Protein AF-A0A7Y4VTV8-F1 (afdb_monomer_lite)

Radius of gyration: 29.68 Å; chains: 1; bounding box: 65×67×74 Å

pLDDT: mean 78.76, std 20.2, range [41.97, 98.38]

Secondary structure (DSSP, 8-state):
-------THHHHHHHHHHTTSSS----------------------------------PPEEEEEEEEEE-S---TTS--EEEEEEEEE-TT-----SEEETTEEEEEEEEEEE--TTTEEEEEEEEEEETTEEEES-S-EEEEE-TT--EEEEEEEEESSSS---EEEEEEEEEEETTT--EEEEEEE-

Sequence (189 aa):
MNKIIFSSRNIYILASALMLILASIACAGSVESAAPAQPVVESTSQSAQPTQITAPPAILETRRLTLEFPPKMRAGVEGDIVRLTLEVDELGNITPTAQIEGNVIVGEVIEIPDLYETHNVTAEARFDIAGMEVQPPEAILEPLTRGQSATFFWSIRPQEPGTYRGTVWLHLNFVDKSTGEESRIAVSA

Structure (mmCIF, N/CA/C/O backbone):
data_AF-A0A7Y4VTV8-F1
#
_entry.id   AF-A0A7Y4VTV8-F1
#
loop_
_atom_site.group_PDB
_atom_site.id
_atom_site.type_symbol
_atom_site.label_atom_id
_atom_site.label_alt_id
_atom_site.label_comp_id
_atom_site.label_asym_id
_atom_site.label_entity_id
_atom_site.label_seq_id
_atom_site.pdbx_PDB_ins_code
_atom_site.Cartn_x
_atom_site.Cartn_y
_atom_site.Cartn_z
_atom_site.occupancy
_atom_site.B_iso_or_equiv
_atom_site.auth_seq_id
_atom_site.auth_comp_id
_atom_site.auth_asym_id
_atom_site.auth_atom_id
_atom_site.pdbx_PDB_model_num
ATOM 1 N N . MET A 1 1 ? 52.672 46.391 -29.828 1.00 42.53 1 MET A N 1
ATOM 2 C CA . MET A 1 1 ? 51.370 46.879 -29.317 1.00 42.53 1 MET A CA 1
ATOM 3 C C . MET A 1 1 ? 50.367 45.734 -29.388 1.00 42.53 1 MET A C 1
ATOM 5 O O . MET A 1 1 ? 49.797 45.518 -30.447 1.00 42.53 1 MET A O 1
ATOM 9 N N . ASN A 1 2 ? 50.191 44.975 -28.301 1.00 44.34 2 ASN A N 1
ATOM 10 C CA . ASN A 1 2 ? 49.184 43.909 -28.221 1.00 44.34 2 ASN A CA 1
ATOM 11 C C . ASN A 1 2 ? 47.951 44.441 -27.487 1.00 44.34 2 ASN A C 1
ATOM 13 O O . ASN A 1 2 ? 48.037 44.799 -26.315 1.00 44.34 2 ASN A O 1
ATOM 17 N N . LYS A 1 3 ? 46.812 44.511 -28.181 1.00 52.09 3 LYS A N 1
ATOM 18 C CA . LYS A 1 3 ? 45.513 44.803 -27.568 1.00 52.09 3 LYS A CA 1
ATOM 19 C C . LYS A 1 3 ? 44.968 43.516 -26.952 1.00 52.09 3 LYS A C 1
ATOM 21 O O . LYS A 1 3 ? 44.619 42.589 -27.674 1.00 52.09 3 LYS A O 1
ATOM 26 N N . ILE A 1 4 ? 44.904 43.472 -25.624 1.00 62.75 4 ILE A N 1
ATOM 27 C CA . ILE A 1 4 ? 44.195 42.432 -24.875 1.00 62.75 4 ILE A CA 1
ATOM 28 C C . ILE A 1 4 ? 42.702 42.777 -24.939 1.00 62.75 4 ILE A C 1
ATOM 30 O O . ILE A 1 4 ? 42.288 43.838 -24.474 1.00 62.75 4 ILE A O 1
ATOM 34 N N . ILE A 1 5 ? 41.905 41.909 -25.561 1.00 59.81 5 ILE A N 1
ATOM 35 C CA . ILE A 1 5 ? 40.450 42.056 -25.671 1.00 59.81 5 ILE A CA 1
ATOM 36 C C . ILE A 1 5 ? 39.827 41.352 -24.460 1.00 59.81 5 ILE A C 1
ATOM 38 O O . ILE A 1 5 ? 39.844 40.126 -24.371 1.00 59.81 5 ILE A O 1
ATOM 42 N N . PHE A 1 6 ? 39.308 42.131 -23.510 1.00 50.81 6 PHE A N 1
ATOM 43 C CA . PHE A 1 6 ? 38.587 41.620 -22.345 1.00 50.81 6 PHE A CA 1
ATOM 44 C C . PHE A 1 6 ? 37.132 41.303 -22.719 1.00 50.81 6 PHE A C 1
ATOM 46 O O . PHE A 1 6 ? 36.400 42.163 -23.201 1.00 50.81 6 PHE A O 1
ATOM 53 N N . SER A 1 7 ? 36.719 40.053 -22.501 1.00 51.91 7 SER A N 1
ATOM 54 C CA . SER A 1 7 ? 35.345 39.582 -22.701 1.00 51.91 7 SER A CA 1
ATOM 55 C C . SER A 1 7 ? 34.481 39.911 -21.481 1.00 51.91 7 SER A C 1
ATOM 57 O O . SER A 1 7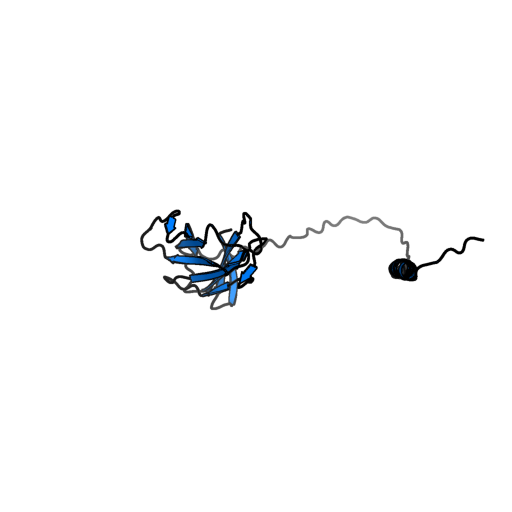 ? 34.825 39.543 -20.355 1.00 51.91 7 SER A O 1
ATOM 59 N N . SER A 1 8 ? 33.328 40.550 -21.705 1.00 57.81 8 SER A N 1
ATOM 60 C CA . SER A 1 8 ? 32.385 40.986 -20.663 1.00 57.81 8 SER A CA 1
ATOM 61 C C . SER A 1 8 ? 31.858 39.854 -19.771 1.00 57.81 8 SER A C 1
ATOM 63 O O . SER A 1 8 ? 31.376 40.118 -18.677 1.00 57.81 8 SER A O 1
ATOM 65 N N . ARG A 1 9 ? 31.999 38.585 -20.178 1.00 55.72 9 ARG A N 1
ATOM 66 C CA . ARG A 1 9 ? 31.618 37.412 -19.368 1.00 55.72 9 ARG A CA 1
ATOM 67 C C . ARG A 1 9 ? 32.506 37.196 -18.136 1.00 55.72 9 ARG A C 1
ATOM 69 O O . ARG A 1 9 ? 32.008 36.704 -17.132 1.00 55.72 9 ARG A O 1
ATOM 76 N N . ASN A 1 10 ? 33.772 37.617 -18.172 1.00 51.56 10 ASN A N 1
ATOM 77 C CA . ASN A 1 10 ? 34.688 37.460 -17.032 1.00 51.56 10 ASN A CA 1
ATOM 78 C C . ASN A 1 10 ? 34.524 38.566 -15.974 1.00 51.56 10 ASN A C 1
ATOM 80 O O . ASN A 1 10 ? 34.940 38.383 -14.834 1.00 51.56 10 ASN A O 1
ATOM 84 N N . ILE A 1 11 ? 33.878 39.685 -16.324 1.00 56.97 11 ILE A N 1
ATOM 85 C CA . ILE A 1 11 ? 33.570 40.781 -15.390 1.00 56.97 11 ILE A CA 1
ATOM 86 C C . ILE A 1 11 ? 32.468 40.362 -14.406 1.00 56.97 11 ILE A C 1
ATOM 88 O O . ILE A 1 11 ? 32.558 40.663 -13.219 1.00 56.97 11 ILE A O 1
ATOM 92 N N . TYR A 1 12 ? 31.467 39.601 -14.863 1.00 49.00 12 TYR A N 1
ATOM 93 C CA . TYR A 1 12 ? 30.367 39.154 -14.001 1.00 49.00 12 TYR A CA 1
ATOM 94 C C . TYR A 1 12 ? 30.793 38.096 -12.973 1.00 49.00 12 TYR A C 1
ATOM 96 O O . TYR A 1 12 ? 30.287 38.107 -11.854 1.00 49.00 12 TYR A O 1
ATOM 104 N N . ILE A 1 13 ? 31.768 37.242 -13.308 1.00 55.03 13 ILE A N 1
ATOM 105 C CA . ILE A 1 13 ? 32.280 36.204 -12.394 1.00 55.03 13 ILE A CA 1
ATOM 106 C C . ILE A 1 13 ? 33.132 36.824 -11.267 1.00 55.03 13 ILE A C 1
ATOM 108 O O . ILE A 1 13 ? 33.085 36.364 -10.129 1.00 55.03 13 ILE A O 1
ATOM 112 N N . LEU A 1 14 ? 33.860 37.914 -11.546 1.00 53.06 14 LEU A N 1
ATOM 113 C CA . LEU A 1 14 ? 34.610 38.672 -10.532 1.00 53.06 14 LEU A CA 1
ATOM 114 C C . LEU A 1 14 ? 33.701 39.534 -9.636 1.00 53.06 14 LEU A C 1
ATOM 116 O O . LEU A 1 14 ? 34.010 39.724 -8.462 1.00 53.06 14 LEU A O 1
ATOM 120 N N . ALA A 1 15 ? 32.565 40.014 -10.154 1.00 52.84 15 ALA A N 1
ATOM 121 C CA . ALA A 1 15 ? 31.619 40.825 -9.387 1.00 52.84 15 ALA A CA 1
ATOM 122 C C . ALA A 1 15 ? 30.773 40.004 -8.392 1.00 52.84 15 ALA A C 1
ATOM 124 O O . ALA A 1 15 ? 30.470 40.497 -7.306 1.00 52.84 15 ALA A O 1
ATOM 125 N N . SER A 1 16 ? 30.426 38.748 -8.705 1.00 51.72 16 SER A N 1
ATOM 126 C CA . SER A 1 16 ? 29.624 37.910 -7.796 1.00 51.72 16 SER A CA 1
ATOM 127 C C . SER A 1 16 ? 30.426 37.358 -6.612 1.00 51.72 16 SER A C 1
ATOM 129 O O . SER A 1 16 ? 29.868 37.167 -5.534 1.00 51.72 16 SER A O 1
ATOM 131 N N . ALA A 1 17 ? 31.738 37.151 -6.772 1.00 50.03 17 ALA A N 1
ATOM 132 C CA . ALA A 1 17 ? 32.613 36.698 -5.688 1.00 50.03 17 ALA A CA 1
ATOM 133 C C . ALA A 1 17 ? 32.867 37.784 -4.620 1.00 50.03 17 ALA A C 1
ATOM 135 O O . ALA A 1 17 ? 33.121 37.459 -3.463 1.00 50.03 17 ALA A O 1
ATOM 136 N N . LEU A 1 18 ? 32.747 39.070 -4.976 1.00 46.28 18 LEU A N 1
ATOM 137 C CA . LEU A 1 18 ? 32.957 40.189 -4.048 1.00 46.28 18 LEU A CA 1
ATOM 138 C C . LEU A 1 18 ? 31.727 40.480 -3.163 1.00 46.28 18 LEU A C 1
ATOM 140 O O . LEU A 1 18 ? 31.866 41.073 -2.097 1.00 46.28 18 LEU A O 1
ATOM 144 N N . MET A 1 19 ? 30.531 40.023 -3.556 1.00 49.06 19 MET A N 1
ATOM 145 C CA . MET A 1 19 ? 29.293 40.269 -2.800 1.00 49.06 19 MET A CA 1
ATOM 146 C C . MET A 1 19 ? 29.045 39.266 -1.656 1.00 49.06 19 MET A C 1
ATOM 148 O O . MET A 1 19 ? 28.204 39.520 -0.800 1.00 49.06 19 MET A O 1
ATOM 152 N N . LEU A 1 20 ? 29.796 38.161 -1.597 1.00 48.69 20 LEU A N 1
ATOM 153 C CA . LEU A 1 20 ? 29.666 37.123 -0.561 1.00 48.69 20 LEU A CA 1
ATOM 154 C C . LEU A 1 20 ? 30.579 37.335 0.663 1.00 48.69 20 LEU A C 1
ATOM 156 O O . LEU A 1 20 ? 30.481 36.582 1.626 1.00 48.69 20 LEU A O 1
ATOM 160 N N . ILE A 1 21 ? 31.435 38.366 0.661 1.00 51.41 21 ILE A N 1
ATOM 161 C CA . ILE A 1 21 ? 32.427 38.617 1.727 1.00 51.41 21 ILE A CA 1
ATOM 162 C C . ILE A 1 21 ? 32.001 39.754 2.689 1.00 51.41 21 ILE A C 1
ATOM 164 O O . ILE A 1 21 ? 32.587 39.908 3.755 1.00 51.41 21 ILE A O 1
ATOM 168 N N . LEU A 1 22 ? 30.946 40.529 2.390 1.00 51.41 22 LEU A N 1
ATOM 169 C CA . LEU A 1 22 ? 30.562 41.710 3.192 1.00 51.41 22 LEU A CA 1
ATOM 170 C C . LEU A 1 22 ? 29.435 41.509 4.231 1.00 51.41 22 LEU A C 1
ATOM 172 O O . LEU A 1 22 ? 29.037 42.479 4.870 1.00 51.41 22 LEU A O 1
ATOM 176 N N . ALA A 1 23 ? 28.928 40.293 4.454 1.00 48.69 23 ALA A N 1
ATOM 177 C CA . ALA A 1 23 ? 27.788 40.068 5.361 1.00 48.69 23 ALA A CA 1
ATOM 178 C C . ALA A 1 23 ? 28.156 39.644 6.801 1.00 48.69 23 ALA A C 1
ATOM 180 O O . ALA A 1 23 ? 27.272 39.289 7.576 1.00 48.69 23 ALA A O 1
ATOM 181 N N . SER A 1 24 ? 29.433 39.677 7.192 1.00 52.69 24 SER A N 1
ATOM 182 C CA . SER A 1 24 ? 29.889 39.145 8.486 1.00 52.69 24 SER A CA 1
ATOM 183 C C . SER A 1 24 ? 30.629 40.167 9.351 1.00 52.69 24 SER A C 1
ATOM 185 O O . SER A 1 24 ? 31.763 39.910 9.744 1.00 52.69 24 SER A O 1
ATOM 187 N N . ILE A 1 25 ? 30.022 41.322 9.662 1.00 55.91 25 ILE A N 1
ATOM 188 C CA . ILE A 1 25 ? 30.503 42.210 10.742 1.00 55.91 25 ILE A CA 1
ATOM 189 C C . ILE A 1 25 ? 29.324 42.911 11.445 1.00 55.91 25 ILE A C 1
ATOM 191 O O . ILE A 1 25 ? 28.930 44.013 11.079 1.00 55.91 25 ILE A O 1
ATOM 195 N N . ALA A 1 26 ? 28.789 42.278 12.488 1.00 44.75 26 ALA A N 1
ATOM 196 C CA . ALA A 1 26 ? 28.070 42.907 13.603 1.00 44.75 26 ALA A CA 1
ATOM 197 C C . ALA A 1 26 ? 28.013 41.868 14.739 1.00 44.75 26 ALA A C 1
ATOM 199 O O . ALA A 1 26 ? 27.661 40.726 14.480 1.00 44.75 26 ALA A O 1
ATOM 200 N N . CYS A 1 27 ? 28.368 42.099 15.998 1.00 49.81 27 CYS A N 1
ATOM 201 C CA . CYS A 1 27 ? 28.911 43.245 16.708 1.00 49.81 27 CYS A CA 1
ATOM 202 C C . CYS A 1 27 ? 29.831 42.685 17.802 1.00 49.81 27 CYS A C 1
ATOM 204 O O . CYS A 1 27 ? 29.520 41.678 18.435 1.00 49.81 27 CYS A O 1
ATOM 206 N N . ALA A 1 28 ? 30.950 43.369 18.026 1.00 45.00 28 ALA A N 1
ATOM 207 C CA . ALA A 1 28 ? 31.779 43.201 19.206 1.00 45.00 28 ALA A CA 1
ATOM 208 C C . ALA A 1 28 ? 31.065 43.775 20.441 1.00 45.00 28 ALA A C 1
ATOM 210 O O . ALA A 1 28 ? 30.440 44.833 20.366 1.00 45.00 28 ALA A O 1
ATOM 211 N N . GLY A 1 29 ? 31.207 43.094 21.575 1.00 43.19 29 GLY A N 1
ATOM 212 C CA . GLY A 1 29 ? 30.773 43.561 22.887 1.00 43.19 29 GLY A CA 1
ATOM 213 C C . GLY A 1 29 ? 31.555 42.835 23.975 1.00 43.19 29 GLY A C 1
ATOM 214 O O . GLY A 1 29 ? 31.180 41.746 24.392 1.00 43.19 29 GLY A O 1
ATOM 215 N N . SER A 1 30 ? 32.680 43.424 24.371 1.00 50.09 30 SER A N 1
ATOM 216 C CA . SER A 1 30 ? 33.564 42.986 25.455 1.00 50.09 30 SER A CA 1
ATOM 217 C C . SER A 1 30 ? 32.948 43.279 26.822 1.00 50.09 30 SER A C 1
ATOM 219 O O . SER A 1 30 ? 32.457 44.389 26.977 1.00 50.09 30 SER A O 1
ATOM 221 N N . VAL A 1 31 ? 33.110 42.394 27.817 1.00 47.03 31 VAL A N 1
ATOM 222 C CA . VAL A 1 31 ? 33.521 42.760 29.193 1.00 47.03 31 VAL A CA 1
ATOM 223 C C . VAL A 1 31 ? 34.199 41.553 29.855 1.00 47.03 31 VAL A C 1
ATOM 225 O O . VAL A 1 31 ? 33.626 40.472 29.957 1.00 47.03 31 VAL A O 1
ATOM 228 N N . GLU A 1 32 ? 35.428 41.773 30.310 1.00 53.72 32 GLU A N 1
ATOM 229 C CA . GLU A 1 32 ? 36.203 40.923 31.207 1.00 53.72 32 GLU A CA 1
ATOM 230 C C . GLU A 1 32 ? 35.729 41.124 32.654 1.00 53.72 32 GLU A C 1
ATOM 232 O O . GLU A 1 32 ? 35.618 42.256 33.124 1.00 53.72 32 GLU A O 1
ATOM 237 N N . SER A 1 33 ? 35.445 40.037 33.373 1.00 51.47 33 SER A N 1
ATOM 238 C CA . SER A 1 33 ? 35.199 40.080 34.815 1.00 51.47 33 SER A CA 1
ATOM 239 C C . SER A 1 33 ? 35.807 38.849 35.476 1.00 51.47 33 SER A C 1
ATOM 241 O O . SER A 1 33 ? 35.451 37.712 35.169 1.00 51.47 33 SER A O 1
ATOM 243 N N . ALA A 1 34 ? 36.777 39.100 36.349 1.00 44.75 34 ALA A N 1
ATOM 244 C CA . ALA A 1 34 ? 37.462 38.100 37.142 1.00 44.75 34 ALA A CA 1
ATOM 245 C C . ALA A 1 34 ? 36.796 37.921 38.523 1.00 44.75 34 ALA A C 1
ATOM 247 O O . ALA A 1 34 ? 36.484 38.908 39.188 1.00 44.75 34 ALA A O 1
ATOM 248 N N . ALA A 1 35 ? 36.757 36.650 38.956 1.00 46.94 35 ALA A N 1
ATOM 249 C CA . ALA A 1 35 ? 36.586 36.102 40.319 1.00 46.94 35 ALA A CA 1
ATOM 250 C C . ALA A 1 35 ? 35.164 36.075 40.944 1.00 46.94 35 ALA A C 1
ATOM 252 O O . ALA A 1 35 ? 34.348 36.927 40.609 1.00 46.94 35 ALA A O 1
ATOM 253 N N . PRO A 1 36 ? 34.854 35.158 41.904 1.00 48.41 36 PRO A N 1
ATOM 254 C CA . PRO A 1 36 ? 35.688 34.126 42.546 1.00 48.41 36 PRO A CA 1
ATOM 255 C C . PRO A 1 36 ? 35.130 32.680 42.454 1.00 48.41 36 PRO A C 1
ATOM 257 O O . PRO A 1 36 ? 33.981 32.437 42.102 1.00 48.41 36 PRO A O 1
ATOM 260 N N . ALA A 1 37 ? 35.965 31.706 42.826 1.00 54.59 37 ALA A N 1
ATOM 261 C CA . ALA A 1 37 ? 35.594 30.304 43.014 1.00 54.59 37 ALA A CA 1
ATOM 262 C C . ALA A 1 37 ? 34.620 30.116 44.192 1.00 54.59 37 ALA A C 1
ATOM 264 O O . ALA A 1 37 ? 34.968 30.494 45.309 1.00 54.59 37 ALA A O 1
ATOM 265 N N . GLN A 1 38 ? 33.463 29.481 43.951 1.00 58.97 38 GLN A N 1
ATOM 266 C CA . GLN A 1 38 ? 32.538 28.900 44.942 1.00 58.97 38 GLN A CA 1
ATOM 267 C C . GLN A 1 38 ? 31.727 27.743 44.297 1.00 58.97 38 GLN A C 1
ATOM 269 O O . GLN A 1 38 ? 31.737 27.612 43.075 1.00 58.97 38 GLN A O 1
ATOM 274 N N . PRO A 1 39 ? 31.162 26.818 45.097 1.00 50.62 39 PRO A N 1
ATOM 275 C CA . PRO A 1 39 ? 31.245 25.376 44.873 1.00 50.62 39 PRO A CA 1
ATOM 276 C C . PRO A 1 39 ? 30.265 24.847 43.823 1.00 50.62 39 PRO A C 1
ATOM 278 O O . PRO A 1 39 ? 29.157 25.351 43.658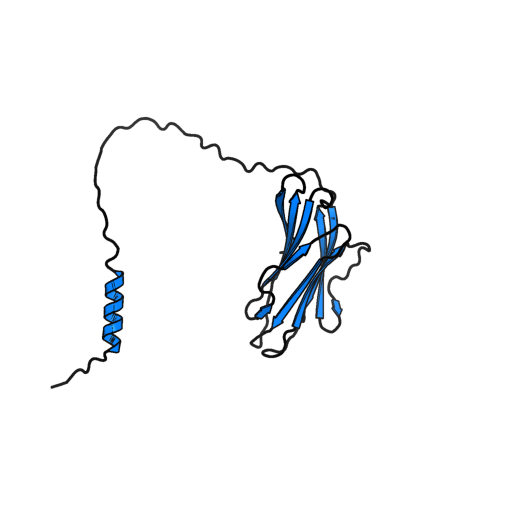 1.00 50.62 39 PRO A O 1
ATOM 281 N N . VAL A 1 40 ? 30.680 23.763 43.164 1.00 52.00 40 VAL A N 1
ATOM 282 C CA . VAL A 1 40 ? 29.843 22.918 42.308 1.00 52.00 40 VAL A CA 1
ATOM 283 C C . VAL A 1 40 ? 28.696 22.357 43.152 1.00 52.00 40 VAL A C 1
ATOM 285 O O . VAL A 1 40 ? 28.875 21.407 43.909 1.00 52.00 40 VAL A O 1
ATOM 288 N N . VAL A 1 41 ? 27.517 22.966 43.040 1.00 51.31 41 VAL A N 1
ATOM 289 C CA . VAL A 1 41 ? 26.247 22.321 43.379 1.00 51.31 41 VAL A CA 1
ATOM 290 C C . VAL A 1 41 ? 25.832 21.488 42.176 1.00 51.31 41 VAL A C 1
ATOM 292 O O . VAL A 1 41 ? 25.415 21.996 41.136 1.00 51.31 41 VAL A O 1
ATOM 295 N N . GLU A 1 42 ? 26.029 20.188 42.333 1.00 51.69 42 GLU A N 1
ATOM 296 C CA . GLU A 1 42 ? 25.634 19.126 41.423 1.00 51.69 42 GLU A CA 1
ATOM 297 C C . GLU A 1 42 ? 24.111 19.174 41.222 1.00 51.69 42 GLU A C 1
ATOM 299 O O . GLU A 1 42 ? 23.325 18.706 42.042 1.00 51.69 42 GLU A O 1
ATOM 304 N N . SER A 1 43 ? 23.684 19.826 40.140 1.00 47.53 43 SER A N 1
ATOM 305 C CA . SER A 1 43 ? 22.293 19.817 39.699 1.00 47.53 43 SER A CA 1
ATOM 306 C C . SER A 1 43 ? 22.052 18.512 38.953 1.00 47.53 43 SER A C 1
ATOM 308 O O . SER A 1 43 ? 22.368 18.385 37.769 1.00 47.53 43 SER A O 1
ATOM 310 N N . THR A 1 44 ? 21.516 17.521 39.660 1.00 41.97 44 THR A N 1
ATOM 311 C CA . THR A 1 44 ? 20.969 16.303 39.068 1.00 41.97 44 THR A CA 1
ATOM 312 C C . THR A 1 44 ? 19.827 16.680 38.129 1.00 41.97 44 THR A C 1
ATOM 314 O O . THR A 1 44 ? 18.692 16.918 38.533 1.00 41.97 44 THR A O 1
ATOM 317 N N . SER A 1 45 ? 20.142 16.746 36.837 1.00 47.03 45 SER A N 1
ATOM 318 C CA . SER A 1 45 ? 19.146 16.789 35.773 1.00 47.03 45 SER A CA 1
ATOM 319 C C . SER A 1 45 ? 18.449 15.431 35.745 1.00 47.03 45 SER A C 1
ATOM 321 O O . SER A 1 45 ? 18.974 14.463 35.197 1.00 47.03 45 SER A O 1
ATOM 323 N N . GLN A 1 46 ? 17.289 15.338 36.397 1.00 48.69 46 GLN A N 1
ATOM 324 C CA . GLN A 1 46 ? 16.373 14.214 36.233 1.00 48.69 46 GLN A CA 1
ATOM 325 C C . GLN A 1 46 ? 15.932 14.170 34.769 1.00 48.69 46 GLN A C 1
ATOM 327 O O . GLN A 1 46 ? 15.161 15.005 34.301 1.00 48.69 46 GLN A O 1
ATOM 332 N N . SER A 1 47 ? 16.476 13.198 34.041 1.00 51.66 47 SER A N 1
ATOM 333 C CA . SER A 1 47 ? 16.009 12.796 32.723 1.00 51.66 47 SER A CA 1
ATOM 334 C C . SER A 1 47 ? 14.538 12.394 32.843 1.00 51.66 47 SER A C 1
ATOM 336 O O . SER A 1 47 ? 14.208 11.449 33.559 1.00 51.66 47 SER A O 1
ATOM 338 N N . ALA A 1 48 ? 13.647 13.138 32.185 1.00 54.91 48 ALA A N 1
ATOM 339 C CA . ALA A 1 48 ? 12.273 12.707 31.981 1.00 54.91 48 ALA A CA 1
ATOM 340 C C . ALA A 1 48 ? 12.314 11.459 31.091 1.00 54.91 48 ALA A C 1
ATOM 342 O O . ALA A 1 48 ? 12.498 11.537 29.877 1.00 54.91 48 ALA A O 1
ATOM 343 N N . GLN A 1 49 ? 12.221 10.300 31.731 1.00 51.00 49 GLN A N 1
ATOM 344 C CA . GLN A 1 49 ? 12.109 9.015 31.067 1.00 51.00 49 GLN A CA 1
ATOM 345 C C . GLN A 1 49 ? 10.796 8.995 30.266 1.00 51.00 49 GLN A C 1
ATOM 347 O O . GLN A 1 49 ? 9.767 9.422 30.802 1.00 51.00 49 GLN A O 1
ATOM 352 N N . PRO A 1 50 ? 10.787 8.514 29.008 1.00 51.34 50 PRO A N 1
ATOM 353 C CA . PRO A 1 50 ? 9.545 8.332 28.272 1.00 51.34 50 PRO A CA 1
ATOM 354 C C . PRO A 1 50 ? 8.650 7.419 29.104 1.00 51.34 50 PRO A C 1
ATOM 356 O O . PRO A 1 50 ? 9.026 6.287 29.417 1.00 51.34 50 PRO A O 1
ATOM 359 N N . THR A 1 51 ? 7.493 7.925 29.520 1.00 43.47 51 THR A N 1
ATOM 360 C CA . THR A 1 51 ? 6.496 7.093 30.186 1.00 43.47 51 THR A CA 1
ATOM 361 C C . THR A 1 51 ? 5.960 6.156 29.113 1.00 43.47 51 THR A C 1
ATOM 363 O O . THR A 1 51 ? 5.160 6.562 28.278 1.00 43.47 51 THR A O 1
ATOM 366 N N . GLN A 1 52 ? 6.468 4.924 29.075 1.00 49.06 52 GLN A N 1
ATOM 367 C CA . GLN A 1 52 ? 5.858 3.853 28.297 1.00 49.06 52 GLN A CA 1
ATOM 368 C C . GLN A 1 52 ? 4.495 3.581 28.927 1.00 49.06 52 GLN A C 1
ATOM 370 O O . GLN A 1 52 ? 4.388 2.871 29.929 1.00 49.06 52 GLN A O 1
ATOM 375 N N . ILE A 1 53 ? 3.455 4.201 28.373 1.00 48.53 53 ILE A N 1
ATOM 376 C CA . ILE A 1 53 ? 2.078 3.833 28.672 1.00 48.53 53 ILE A CA 1
ATOM 377 C C . ILE A 1 53 ? 1.953 2.396 28.177 1.00 48.53 53 ILE A C 1
ATOM 379 O O . ILE A 1 53 ? 1.966 2.125 26.979 1.00 48.53 53 ILE A O 1
ATOM 383 N N . THR A 1 54 ? 1.961 1.451 29.115 1.00 44.66 54 THR A N 1
ATOM 384 C CA . THR A 1 54 ? 1.742 0.042 28.803 1.00 44.66 54 THR A CA 1
ATOM 385 C C . THR A 1 54 ? 0.282 -0.075 28.397 1.00 44.66 54 THR A C 1
ATOM 387 O O . THR A 1 54 ? -0.597 -0.121 29.257 1.00 44.66 54 THR A O 1
ATOM 390 N N . ALA A 1 55 ? 0.018 -0.043 27.090 1.00 58.50 55 ALA A N 1
ATOM 391 C CA . ALA A 1 55 ? -1.297 -0.366 26.566 1.00 58.50 55 ALA A CA 1
ATOM 392 C C . ALA A 1 55 ? -1.684 -1.772 27.066 1.00 58.50 55 ALA A C 1
ATOM 394 O O . ALA A 1 55 ? -0.819 -2.655 27.130 1.00 58.50 55 ALA A O 1
ATOM 395 N N . PRO A 1 56 ? -2.945 -1.997 27.478 1.00 58.12 56 PRO A N 1
ATOM 396 C CA . PRO A 1 56 ? -3.402 -3.328 27.858 1.00 58.12 56 PRO A CA 1
ATOM 397 C C . PRO A 1 56 ? -3.117 -4.328 26.724 1.00 58.12 56 PRO A C 1
ATOM 399 O O . PRO A 1 56 ? -3.128 -3.933 25.557 1.00 58.12 56 PRO A O 1
ATOM 402 N N . PRO A 1 57 ? -2.842 -5.608 27.040 1.00 57.28 57 PRO A N 1
ATOM 403 C CA . PRO A 1 57 ? -2.476 -6.598 26.035 1.00 57.28 57 PRO A CA 1
ATOM 404 C C . PRO A 1 57 ? -3.592 -6.715 24.995 1.00 57.28 57 PRO A C 1
ATOM 406 O O . PRO A 1 57 ? -4.689 -7.188 25.296 1.00 57.28 57 PRO A O 1
ATOM 409 N N . ALA A 1 58 ? -3.313 -6.248 23.780 1.00 71.25 58 ALA A N 1
ATOM 410 C CA . ALA A 1 58 ? -4.196 -6.431 22.643 1.00 71.25 58 ALA A CA 1
ATOM 411 C C . ALA A 1 58 ? -4.099 -7.889 22.186 1.00 71.25 58 ALA A C 1
ATOM 413 O O . ALA A 1 58 ? -2.999 -8.435 22.068 1.00 71.25 58 ALA A O 1
ATOM 414 N N . ILE A 1 59 ? -5.244 -8.521 21.933 1.00 83.00 59 ILE A N 1
ATOM 415 C CA . ILE A 1 59 ? -5.271 -9.797 21.214 1.00 83.00 59 ILE A CA 1
ATOM 416 C C . ILE A 1 59 ? -4.685 -9.533 19.823 1.00 83.00 59 ILE A C 1
ATOM 418 O O . ILE A 1 59 ? -4.973 -8.500 19.221 1.00 83.00 59 ILE A O 1
ATOM 422 N N . LEU A 1 60 ? -3.823 -10.424 19.341 1.00 89.38 60 LEU A N 1
ATOM 423 C CA . LEU A 1 60 ? -3.224 -10.286 18.018 1.00 89.38 60 LEU A CA 1
ATOM 424 C C . LEU A 1 60 ? -4.149 -10.889 16.957 1.00 89.38 60 LEU A C 1
ATOM 426 O O . LEU A 1 60 ? -4.697 -11.975 17.141 1.00 89.38 60 LEU A O 1
ATOM 430 N N . GLU A 1 61 ? -4.303 -10.177 15.846 1.00 90.31 61 GLU A N 1
ATOM 431 C CA . GLU A 1 61 ? -4.941 -10.641 14.620 1.00 90.31 61 GLU A CA 1
ATOM 432 C C . GLU A 1 61 ? -3.859 -11.034 13.610 1.00 90.31 61 GLU A C 1
ATOM 434 O O . GLU A 1 61 ? -2.975 -10.238 13.282 1.00 90.31 61 GLU A O 1
ATOM 439 N N . THR A 1 62 ? -3.936 -12.260 13.095 1.00 91.31 62 THR A N 1
ATOM 440 C CA . THR A 1 62 ? -3.034 -12.749 12.050 1.00 91.31 62 THR A CA 1
ATOM 441 C C . THR A 1 62 ? -3.530 -12.316 10.674 1.00 91.31 62 THR A C 1
ATOM 443 O O . THR A 1 62 ? -4.677 -12.568 10.294 1.00 91.31 62 THR A O 1
ATOM 446 N N . ARG A 1 63 ? -2.647 -11.692 9.895 1.00 91.56 63 ARG A N 1
ATOM 447 C CA . ARG A 1 63 ? -2.925 -11.255 8.526 1.00 91.56 63 ARG A CA 1
ATOM 448 C C . ARG A 1 63 ? -1.846 -11.711 7.560 1.00 91.56 63 ARG A C 1
ATOM 450 O O . ARG A 1 63 ? -0.698 -11.912 7.941 1.00 91.56 63 ARG A O 1
ATOM 457 N N . ARG A 1 64 ? -2.211 -11.825 6.287 1.00 91.31 64 ARG A N 1
ATOM 458 C CA . ARG A 1 64 ? -1.285 -12.044 5.179 1.00 91.31 64 ARG A CA 1
ATOM 459 C C . ARG A 1 64 ? -1.034 -10.727 4.452 1.00 91.31 64 ARG A C 1
ATOM 461 O O . ARG A 1 64 ? -1.971 -10.062 4.012 1.00 91.31 64 ARG A O 1
ATOM 468 N N . LEU A 1 65 ? 0.239 -10.382 4.305 1.00 93.50 65 LEU A N 1
ATOM 469 C CA . LEU A 1 65 ? 0.725 -9.286 3.483 1.00 93.50 65 LEU A CA 1
ATOM 470 C C . LEU A 1 65 ? 1.251 -9.848 2.164 1.00 93.50 65 LEU A C 1
ATOM 472 O O . LEU A 1 65 ? 2.175 -10.655 2.159 1.00 93.50 65 LEU A O 1
ATOM 476 N N . THR A 1 66 ? 0.671 -9.424 1.047 1.00 93.88 66 THR A N 1
ATOM 477 C CA . THR A 1 66 ? 1.024 -9.905 -0.291 1.00 93.88 66 THR A CA 1
ATOM 478 C C . THR A 1 66 ? 1.469 -8.742 -1.166 1.00 93.88 66 THR A C 1
ATOM 480 O O . THR A 1 66 ? 0.710 -7.796 -1.361 1.00 93.88 66 THR A O 1
ATOM 483 N N . LEU A 1 67 ? 2.678 -8.821 -1.717 1.00 95.25 67 LEU A N 1
ATOM 484 C CA . LEU A 1 67 ? 3.215 -7.883 -2.696 1.00 95.25 67 LEU A CA 1
ATOM 485 C C . LEU A 1 67 ? 3.286 -8.549 -4.068 1.00 95.25 67 LEU A C 1
ATOM 487 O O . LEU A 1 67 ? 3.929 -9.581 -4.227 1.00 95.25 67 LEU A O 1
ATOM 491 N N . GLU A 1 68 ? 2.691 -7.922 -5.070 1.00 95.69 68 GLU A N 1
ATOM 492 C CA . GLU A 1 68 ? 2.742 -8.347 -6.460 1.00 95.69 68 GLU A CA 1
ATOM 493 C C . GLU A 1 68 ? 3.359 -7.263 -7.339 1.00 95.69 68 GLU A C 1
ATOM 495 O O . GLU A 1 68 ? 2.981 -6.093 -7.252 1.00 95.69 68 GLU A O 1
ATOM 500 N N . PHE A 1 69 ? 4.301 -7.649 -8.199 1.00 95.38 69 PHE A N 1
ATOM 501 C CA . PHE A 1 69 ? 4.991 -6.719 -9.087 1.00 95.38 69 PHE A CA 1
ATOM 502 C C . PHE A 1 69 ? 5.468 -7.376 -10.394 1.00 95.38 69 PHE A C 1
ATOM 504 O O . PHE A 1 69 ? 5.765 -8.577 -10.428 1.00 95.38 69 PHE A O 1
ATOM 511 N N . PRO A 1 70 ? 5.618 -6.592 -11.477 1.00 94.88 70 PRO A N 1
ATOM 512 C CA . PRO A 1 70 ? 6.198 -7.061 -12.730 1.00 94.88 70 PRO A CA 1
ATOM 513 C C . PRO A 1 70 ? 7.716 -7.281 -12.570 1.00 94.88 70 PRO A C 1
ATOM 515 O O . PRO A 1 70 ? 8.451 -6.348 -12.236 1.00 94.88 70 PRO A O 1
ATOM 518 N N . PRO A 1 71 ? 8.260 -8.478 -12.853 1.00 93.44 71 PRO A N 1
ATOM 519 C CA . PRO A 1 71 ? 9.702 -8.718 -12.747 1.00 93.44 71 PRO A CA 1
ATOM 520 C C . PRO A 1 71 ? 10.502 -8.095 -13.897 1.00 93.44 71 PRO A C 1
ATOM 522 O O . PRO A 1 71 ? 11.728 -8.002 -13.822 1.00 93.44 71 PRO A O 1
ATOM 525 N N . LYS A 1 72 ? 9.836 -7.738 -15.001 1.00 92.50 72 LYS A N 1
ATOM 526 C CA . LYS A 1 72 ? 10.430 -7.135 -16.198 1.00 92.50 72 LYS A CA 1
ATOM 527 C C . LYS A 1 72 ? 9.431 -6.172 -16.815 1.00 92.50 72 LYS A C 1
ATOM 529 O O . LYS A 1 72 ? 8.261 -6.507 -16.933 1.00 92.50 72 LYS A O 1
ATOM 534 N N . MET A 1 73 ? 9.927 -5.029 -17.268 1.00 91.94 73 MET A N 1
ATOM 535 C CA . MET A 1 73 ? 9.133 -3.966 -17.881 1.00 91.94 73 MET A CA 1
ATOM 536 C C . MET A 1 73 ? 9.887 -3.402 -19.082 1.00 91.94 73 MET A C 1
ATOM 538 O O . MET A 1 73 ? 11.104 -3.575 -19.210 1.00 91.94 73 MET A O 1
ATOM 542 N N . ARG A 1 74 ? 9.172 -2.721 -19.976 1.00 91.00 74 ARG A N 1
ATOM 543 C CA . ARG A 1 74 ? 9.784 -2.023 -21.110 1.00 91.00 74 ARG A CA 1
ATOM 544 C C . ARG A 1 74 ? 10.066 -0.573 -20.722 1.00 91.00 74 ARG A C 1
ATOM 546 O O . ARG A 1 74 ? 9.180 0.125 -20.248 1.00 91.00 74 ARG A O 1
ATOM 553 N N . ALA A 1 75 ? 11.296 -0.121 -20.946 1.00 91.50 75 ALA A N 1
ATOM 554 C CA . ALA A 1 75 ? 11.672 1.266 -20.695 1.00 91.50 75 ALA A CA 1
ATOM 555 C C . ALA A 1 75 ? 11.016 2.221 -21.706 1.00 91.50 75 ALA A C 1
ATOM 557 O O . ALA A 1 75 ? 10.953 1.912 -22.899 1.00 91.50 75 ALA A O 1
ATOM 558 N N . GLY A 1 76 ? 10.558 3.380 -21.226 1.00 84.06 76 GLY A N 1
ATOM 559 C CA . GLY A 1 76 ? 10.067 4.484 -22.058 1.00 84.06 76 GLY A CA 1
ATOM 560 C C . GLY A 1 76 ? 8.689 4.283 -22.704 1.00 84.06 76 GLY A C 1
ATOM 561 O O . GLY A 1 76 ? 8.344 5.035 -23.613 1.00 84.06 76 GLY A O 1
ATOM 562 N N . VAL A 1 77 ? 7.908 3.285 -22.273 1.00 84.31 77 VAL A N 1
ATOM 563 C CA . VAL A 1 77 ? 6.534 3.035 -22.758 1.00 84.31 77 VAL A CA 1
ATOM 564 C C . VAL A 1 77 ? 5.511 3.143 -21.614 1.00 84.31 77 VAL A C 1
ATOM 566 O O . VAL A 1 77 ? 5.715 3.909 -20.672 1.00 84.31 77 VAL A O 1
ATOM 569 N N . GLU A 1 78 ? 4.383 2.435 -21.713 1.00 85.31 78 GLU A N 1
ATOM 570 C CA . GLU A 1 78 ? 3.349 2.368 -20.678 1.00 85.31 78 GLU A CA 1
ATOM 571 C C . GLU A 1 78 ? 3.910 1.903 -19.325 1.00 85.31 78 GLU A C 1
ATOM 573 O O . GLU A 1 78 ? 4.936 1.227 -19.255 1.00 85.31 78 GLU A O 1
ATOM 578 N N . GLY A 1 79 ? 3.262 2.350 -18.246 1.00 88.50 79 GLY A N 1
ATOM 579 C CA . GLY A 1 79 ? 3.608 1.921 -16.893 1.00 88.50 79 GLY A CA 1
ATOM 580 C C . GLY A 1 79 ? 2.941 0.589 -16.558 1.00 88.50 79 GLY A C 1
ATOM 581 O O . GLY A 1 79 ? 1.882 0.280 -17.099 1.00 88.50 79 GLY A O 1
ATOM 582 N N . ASP A 1 80 ? 3.549 -0.157 -15.646 1.00 94.75 80 ASP A N 1
ATOM 583 C CA . ASP A 1 80 ? 2.991 -1.380 -15.071 1.00 94.75 80 ASP A CA 1
ATOM 584 C C . 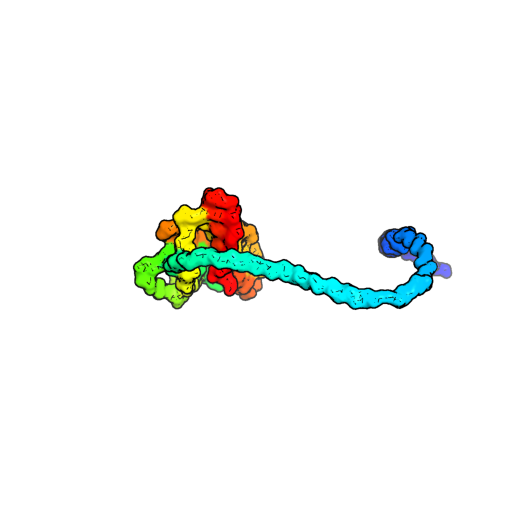ASP A 1 80 ? 2.533 -1.129 -13.624 1.00 94.75 80 ASP A C 1
ATOM 586 O O . ASP A 1 80 ? 2.745 -0.047 -13.074 1.00 94.75 80 ASP A O 1
ATOM 590 N N . ILE A 1 81 ? 1.891 -2.117 -12.997 1.00 95.94 81 ILE A N 1
ATOM 591 C CA . ILE A 1 81 ? 1.265 -1.971 -11.677 1.00 95.94 81 ILE A CA 1
ATOM 592 C C . ILE A 1 81 ? 1.983 -2.812 -10.620 1.00 95.94 81 ILE A C 1
ATOM 594 O O . ILE A 1 81 ? 2.228 -3.999 -10.815 1.00 95.94 81 ILE A O 1
ATOM 598 N N . VAL A 1 82 ? 2.245 -2.200 -9.468 1.00 97.31 82 VAL A N 1
ATOM 599 C CA . VAL A 1 82 ? 2.587 -2.880 -8.214 1.00 97.31 82 VAL A CA 1
ATOM 600 C C . VAL A 1 82 ? 1.357 -2.881 -7.317 1.00 97.31 82 VAL A C 1
ATOM 602 O O . VAL A 1 82 ? 0.720 -1.838 -7.148 1.00 97.31 82 VAL A O 1
ATOM 605 N N . ARG A 1 83 ? 1.033 -4.034 -6.728 1.00 97.56 83 ARG A N 1
ATOM 606 C CA . ARG A 1 83 ? -0.098 -4.209 -5.809 1.00 97.56 83 ARG A CA 1
ATOM 607 C C . ARG A 1 83 ? 0.387 -4.726 -4.460 1.00 97.56 83 ARG A C 1
ATOM 609 O O . ARG A 1 83 ? 1.062 -5.747 -4.406 1.00 97.56 83 ARG A O 1
ATOM 616 N N . LEU A 1 84 ? -0.004 -4.057 -3.379 1.00 97.38 84 LEU A N 1
ATOM 617 C CA . LEU A 1 84 ? 0.161 -4.552 -2.010 1.00 97.38 84 LEU A CA 1
ATOM 618 C C . LEU A 1 84 ? -1.219 -4.839 -1.419 1.00 97.38 84 LEU A C 1
ATOM 620 O O . LEU A 1 84 ? -2.089 -3.973 -1.462 1.00 97.38 84 LEU A O 1
ATOM 624 N N . THR A 1 85 ? -1.411 -6.017 -0.838 1.00 95.62 85 THR A N 1
ATOM 625 C CA . THR A 1 85 ? -2.667 -6.418 -0.197 1.00 95.62 85 THR A CA 1
ATOM 626 C C . THR A 1 85 ? -2.400 -6.913 1.214 1.00 95.62 85 THR A C 1
ATOM 628 O O . THR A 1 85 ? -1.578 -7.802 1.416 1.00 95.62 85 THR A O 1
ATOM 631 N N . LEU A 1 86 ? -3.117 -6.349 2.182 1.00 94.69 86 LEU A N 1
ATOM 632 C CA . LEU A 1 86 ? -3.168 -6.809 3.562 1.00 94.69 86 LEU A CA 1
ATOM 633 C C . LEU A 1 86 ? -4.546 -7.420 3.824 1.00 94.69 86 LEU A C 1
ATOM 635 O O . LEU A 1 86 ? -5.533 -6.690 3.850 1.00 94.69 86 LEU A O 1
ATOM 639 N N . GLU A 1 87 ? -4.614 -8.725 4.055 1.00 92.81 87 GLU A N 1
ATOM 640 C CA . GLU A 1 87 ? -5.867 -9.478 4.211 1.00 92.81 87 GLU A CA 1
ATOM 641 C C . GLU A 1 87 ? -5.819 -10.429 5.413 1.00 92.81 87 GLU A C 1
ATOM 643 O O . GLU A 1 87 ? -4.743 -10.736 5.922 1.00 92.81 87 GLU A O 1
ATOM 648 N N . VAL A 1 88 ? -6.971 -10.896 5.895 1.00 90.00 88 VAL A N 1
ATOM 649 C CA . VAL A 1 88 ? -7.011 -11.869 7.000 1.00 90.00 88 VAL A CA 1
ATOM 650 C C . VAL A 1 88 ? -6.537 -13.235 6.522 1.00 90.00 88 VAL A C 1
ATOM 652 O O . VAL A 1 88 ? -6.945 -13.713 5.462 1.00 90.00 88 VAL A O 1
ATOM 655 N N . ASP A 1 89 ? -5.691 -13.891 7.316 1.00 83.06 89 ASP A N 1
ATOM 656 C CA . ASP A 1 89 ? -5.225 -15.242 7.007 1.00 83.06 89 ASP A CA 1
ATOM 657 C C . ASP A 1 89 ? -6.160 -16.311 7.599 1.00 83.06 89 ASP A C 1
ATOM 659 O O . ASP A 1 89 ? -5.804 -17.049 8.513 1.00 83.06 89 ASP A O 1
ATOM 663 N N . GLU A 1 90 ? -7.394 -16.388 7.090 1.00 68.25 90 GLU A N 1
ATOM 664 C CA . GLU A 1 90 ? -8.431 -17.294 7.627 1.00 68.25 90 GLU A CA 1
ATOM 665 C C . GLU A 1 90 ? -8.119 -18.787 7.424 1.00 68.25 90 GLU A C 1
ATOM 667 O O . GLU A 1 90 ? -8.624 -19.641 8.151 1.00 68.25 90 GLU A O 1
ATOM 672 N N . LEU A 1 91 ? -7.305 -19.116 6.418 1.00 63.09 91 LEU A N 1
ATOM 673 C CA . LEU A 1 91 ? -7.021 -20.494 6.007 1.00 63.09 91 LEU A CA 1
ATOM 674 C C . LEU A 1 91 ? -5.584 -20.945 6.307 1.00 63.09 91 LEU A C 1
ATOM 676 O O . LEU A 1 91 ? -5.246 -22.089 6.004 1.00 63.09 91 LEU A O 1
ATOM 680 N N . GLY A 1 92 ? -4.730 -20.074 6.860 1.00 60.81 92 GLY A N 1
ATOM 681 C CA . GLY A 1 92 ? -3.296 -20.359 6.996 1.00 60.81 92 GLY A CA 1
ATOM 682 C C . GLY A 1 92 ? -2.631 -20.635 5.642 1.00 60.81 92 GLY A C 1
ATOM 683 O O . GLY A 1 92 ? -1.728 -21.471 5.538 1.00 60.81 92 GLY A O 1
ATOM 684 N N . ASN A 1 93 ? -3.148 -20.023 4.570 1.00 59.06 93 ASN A N 1
ATOM 685 C CA . ASN A 1 93 ? -2.777 -20.376 3.203 1.00 59.06 93 ASN A CA 1
ATOM 686 C C . ASN A 1 93 ? -1.386 -19.818 2.878 1.00 59.06 93 ASN A C 1
ATOM 688 O O . ASN A 1 93 ? -1.192 -18.625 2.635 1.00 59.06 93 ASN A O 1
ATOM 692 N N . ILE A 1 94 ? -0.428 -20.739 2.816 1.00 58.81 94 ILE A N 1
ATOM 693 C CA . ILE A 1 94 ? 0.945 -20.557 2.356 1.00 58.81 94 ILE A CA 1
ATOM 694 C C . ILE A 1 94 ? 0.991 -20.313 0.839 1.00 58.81 94 ILE A C 1
ATOM 696 O O . ILE A 1 94 ? 1.121 -21.255 0.064 1.00 58.81 94 ILE A O 1
ATOM 700 N N . THR A 1 95 ? 0.998 -19.061 0.378 1.00 58.06 95 THR A N 1
ATOM 701 C CA . THR A 1 95 ? 1.617 -18.779 -0.938 1.00 58.06 95 THR A CA 1
ATOM 702 C C . THR A 1 95 ? 2.916 -17.992 -0.759 1.00 58.06 95 THR A C 1
ATOM 704 O O . THR A 1 95 ? 2.951 -16.784 -0.988 1.00 58.06 95 THR A O 1
ATOM 707 N N . PRO A 1 96 ? 4.005 -18.659 -0.326 1.00 61.44 96 PRO A N 1
ATOM 708 C CA . PRO A 1 96 ? 5.318 -18.057 -0.210 1.00 61.44 96 PRO A CA 1
ATOM 709 C C . PRO A 1 96 ? 5.951 -18.043 -1.600 1.00 61.44 96 PRO A C 1
ATOM 711 O O . PRO A 1 96 ? 6.644 -18.963 -2.012 1.00 61.44 96 PRO A O 1
ATOM 714 N N . THR A 1 97 ? 5.714 -16.963 -2.322 1.00 62.44 97 THR A N 1
ATOM 715 C CA . THR A 1 97 ? 6.275 -16.689 -3.645 1.00 62.44 97 THR A CA 1
ATOM 716 C C . THR A 1 97 ? 5.708 -17.515 -4.804 1.00 62.44 97 THR A C 1
ATOM 718 O O . THR A 1 97 ? 5.926 -18.718 -4.911 1.00 62.44 97 THR A O 1
ATOM 721 N N . ALA A 1 98 ? 5.025 -16.849 -5.734 1.00 79.56 98 ALA A N 1
ATOM 722 C CA . ALA A 1 98 ? 4.533 -17.450 -6.973 1.00 79.56 98 ALA A CA 1
ATOM 723 C C . ALA A 1 98 ? 4.773 -16.506 -8.153 1.00 79.56 98 ALA A C 1
ATOM 725 O O . ALA A 1 98 ? 4.892 -15.297 -7.968 1.00 79.56 98 ALA A O 1
ATOM 726 N N . GLN A 1 99 ? 4.831 -17.052 -9.369 1.00 71.56 99 GLN A N 1
ATOM 727 C CA . GLN A 1 99 ? 4.749 -16.244 -10.580 1.00 71.56 99 GLN A CA 1
ATOM 728 C C . GLN A 1 99 ? 3.411 -16.521 -11.264 1.00 71.56 99 GLN A C 1
ATOM 730 O O . GLN A 1 99 ? 3.205 -17.614 -11.790 1.00 71.56 99 GLN A O 1
ATOM 735 N N . ILE A 1 100 ? 2.495 -15.555 -11.224 1.00 75.69 100 ILE A N 1
ATOM 736 C CA . ILE A 1 100 ? 1.148 -15.664 -11.802 1.00 75.69 100 ILE A CA 1
ATOM 737 C C . ILE A 1 100 ? 1.017 -14.573 -12.856 1.00 75.69 100 ILE A C 1
ATOM 739 O O . ILE A 1 100 ? 1.402 -13.436 -12.616 1.00 75.69 100 ILE A O 1
ATOM 743 N N . GLU A 1 101 ? 0.561 -14.937 -14.056 1.00 78.94 101 GLU A N 1
ATOM 744 C CA . GLU A 1 101 ? 0.431 -14.003 -15.190 1.00 78.94 101 GLU A CA 1
ATOM 745 C C . GLU A 1 101 ? 1.730 -13.241 -15.534 1.00 78.94 101 GLU A C 1
ATOM 747 O O . GLU A 1 101 ? 1.716 -12.189 -16.160 1.00 78.94 101 GLU A O 1
ATOM 752 N N . GLY A 1 102 ? 2.886 -13.797 -15.157 1.00 83.75 102 GLY A N 1
ATOM 753 C CA . GLY A 1 102 ? 4.191 -13.167 -15.352 1.00 83.75 102 GLY A CA 1
ATOM 754 C C . GLY A 1 102 ? 4.625 -12.238 -14.215 1.00 83.75 102 GLY A C 1
ATOM 755 O O . GLY A 1 102 ? 5.825 -11.974 -14.130 1.00 83.75 102 GLY A O 1
ATOM 756 N N . ASN A 1 103 ? 3.728 -11.843 -13.309 1.00 87.88 103 ASN A N 1
ATOM 757 C CA . ASN A 1 103 ? 4.049 -11.075 -12.105 1.00 87.88 103 ASN A CA 1
ATOM 758 C C . ASN A 1 103 ? 4.622 -11.965 -11.009 1.00 87.88 103 ASN A C 1
ATOM 760 O O . ASN A 1 103 ? 4.213 -13.113 -10.853 1.00 87.88 103 ASN A O 1
ATOM 764 N N . VAL A 1 104 ? 5.560 -11.421 -10.237 1.00 92.06 104 VAL A N 1
ATOM 765 C CA . VAL A 1 104 ? 6.070 -12.056 -9.021 1.00 92.06 104 VAL A CA 1
ATOM 766 C C . VAL A 1 104 ? 5.188 -11.630 -7.862 1.00 92.06 104 VAL A C 1
ATOM 768 O O . VAL A 1 104 ? 4.987 -10.441 -7.642 1.00 92.06 104 VAL A O 1
ATOM 771 N N . ILE A 1 105 ? 4.691 -12.610 -7.122 1.00 91.69 105 ILE A N 1
ATOM 772 C CA . ILE A 1 105 ? 3.935 -12.443 -5.886 1.00 91.69 105 ILE A CA 1
ATOM 773 C C . ILE A 1 105 ? 4.851 -12.868 -4.750 1.00 91.69 105 ILE A C 1
ATOM 775 O O . ILE A 1 105 ? 5.464 -13.918 -4.870 1.00 91.69 105 ILE A O 1
ATOM 779 N N . VAL A 1 106 ? 4.941 -12.100 -3.671 1.00 90.75 106 VAL A N 1
ATOM 780 C CA . VAL A 1 106 ? 5.657 -12.420 -2.428 1.00 90.75 106 VAL A CA 1
ATOM 781 C C . VAL A 1 106 ? 4.670 -12.259 -1.278 1.00 90.75 106 VAL A C 1
ATOM 783 O O . VAL A 1 106 ? 3.966 -11.256 -1.225 1.00 90.75 106 VAL A O 1
ATOM 786 N N . GLY A 1 107 ? 4.598 -13.241 -0.381 1.00 90.19 107 GLY A N 1
ATOM 787 C CA . GLY A 1 107 ? 3.666 -13.245 0.747 1.00 90.19 107 GLY A CA 1
ATOM 788 C C . GLY A 1 107 ? 4.386 -13.406 2.083 1.00 90.19 107 GLY A C 1
ATOM 789 O O . GLY A 1 107 ? 5.321 -14.201 2.182 1.00 90.19 107 GLY A O 1
ATOM 790 N N . GLU A 1 108 ? 3.921 -12.688 3.099 1.00 88.50 108 GLU A N 1
ATOM 791 C CA . GLU A 1 108 ? 4.368 -12.759 4.491 1.00 88.50 108 GLU A CA 1
ATOM 792 C C . GLU A 1 108 ? 3.151 -12.859 5.421 1.00 88.50 108 GLU A C 1
ATOM 794 O O . GLU A 1 108 ? 2.109 -12.261 5.156 1.00 88.50 108 GLU A O 1
ATOM 799 N N . VAL A 1 109 ? 3.270 -13.625 6.507 1.00 89.12 109 VAL A N 1
ATOM 800 C CA . VAL A 1 109 ? 2.264 -13.662 7.575 1.00 89.12 109 VAL A CA 1
ATOM 801 C C . VAL A 1 109 ? 2.732 -12.748 8.699 1.00 89.12 109 VAL A C 1
ATOM 803 O O . VAL A 1 109 ? 3.856 -12.882 9.176 1.00 89.12 109 VAL A O 1
ATOM 806 N N . ILE A 1 110 ? 1.859 -11.842 9.120 1.00 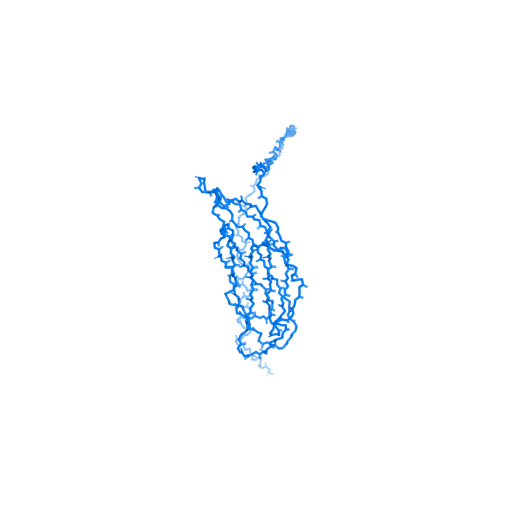90.31 110 ILE A N 1
ATOM 807 C CA . ILE A 1 110 ? 2.118 -10.827 10.137 1.00 90.31 110 ILE A CA 1
ATOM 808 C C . ILE A 1 110 ? 1.069 -10.902 11.249 1.00 90.31 110 ILE A C 1
ATOM 810 O O . ILE A 1 110 ? -0.051 -11.373 11.043 1.00 90.31 110 ILE A O 1
ATOM 814 N N . GLU A 1 111 ? 1.408 -10.377 12.420 1.00 91.19 111 GLU A N 1
ATOM 815 C CA . GLU A 1 111 ? 0.485 -10.228 13.544 1.00 91.19 111 GLU A CA 1
ATOM 816 C C . GLU A 1 111 ? 0.303 -8.746 13.866 1.00 91.19 111 GLU A C 1
ATOM 818 O O . GLU A 1 111 ? 1.279 -8.003 13.986 1.00 91.19 111 GLU A O 1
ATOM 823 N N . ILE A 1 112 ? -0.948 -8.306 14.000 1.00 91.81 112 ILE A N 1
ATOM 824 C CA . ILE A 1 112 ? -1.290 -6.909 14.284 1.00 91.81 112 ILE A CA 1
ATOM 825 C C . ILE A 1 112 ? -2.217 -6.812 15.505 1.00 91.81 112 ILE A C 1
ATOM 827 O O . ILE A 1 112 ? -2.994 -7.731 15.747 1.00 91.81 112 ILE A O 1
ATOM 831 N N . PRO A 1 113 ? -2.183 -5.721 16.288 1.00 92.31 113 PRO A N 1
ATOM 832 C CA . PRO A 1 113 ? -3.117 -5.535 17.399 1.00 92.31 113 PRO A CA 1
ATOM 833 C C . PRO A 1 113 ? -4.587 -5.450 16.941 1.00 92.31 113 PRO A C 1
ATOM 835 O O . PRO A 1 113 ? -4.939 -4.576 16.146 1.00 92.31 113 PRO A O 1
ATOM 838 N N . ASP A 1 114 ? -5.465 -6.289 17.498 1.00 92.38 114 ASP A N 1
ATOM 839 C CA . ASP A 1 114 ? -6.922 -6.236 17.297 1.00 92.38 114 ASP A CA 1
ATOM 840 C C . ASP A 1 114 ? -7.549 -5.133 18.170 1.00 92.38 114 ASP A C 1
ATOM 842 O O . ASP A 1 114 ? -8.153 -5.375 19.219 1.00 92.38 114 ASP A O 1
ATOM 846 N N . LEU A 1 115 ? -7.354 -3.882 17.751 1.00 93.38 115 LEU A N 1
ATOM 847 C CA . LEU A 1 115 ? -7.816 -2.688 18.467 1.00 93.38 115 LEU A CA 1
ATOM 848 C C . LEU A 1 115 ? -9.018 -1.998 17.803 1.00 93.38 115 LEU A C 1
ATOM 850 O O . LEU A 1 115 ? -9.352 -0.871 18.164 1.00 93.38 115 LEU A O 1
ATOM 854 N N . TYR A 1 116 ? -9.709 -2.653 16.865 1.00 93.69 116 TYR A N 1
ATOM 855 C CA . TYR A 1 116 ? -10.773 -2.021 16.065 1.00 93.69 116 TYR A CA 1
ATOM 856 C C . TYR A 1 116 ? -11.985 -1.542 16.876 1.00 93.69 116 TYR A C 1
ATOM 858 O O . TYR A 1 116 ? -12.721 -0.669 16.415 1.00 93.69 116 TYR A O 1
ATOM 866 N N . GLU A 1 117 ? -12.223 -2.085 18.074 1.00 93.81 117 GLU A N 1
ATOM 867 C CA . GLU A 1 117 ? -13.306 -1.620 18.952 1.00 93.81 117 GLU A CA 1
ATOM 868 C C . GLU A 1 117 ? -13.003 -0.225 19.512 1.00 93.81 117 GLU A C 1
ATOM 870 O O . GLU A 1 117 ? -13.856 0.665 19.471 1.00 93.81 117 GLU A O 1
ATOM 875 N N . THR A 1 118 ? -11.766 -0.008 19.963 1.00 94.81 118 THR A N 1
ATOM 876 C CA . THR A 1 118 ? -11.339 1.202 20.678 1.00 94.81 118 THR A CA 1
ATOM 877 C C . THR A 1 118 ? -10.654 2.228 19.780 1.00 94.81 118 THR A C 1
ATOM 879 O O . THR A 1 118 ? -10.698 3.413 20.094 1.00 94.81 118 THR A O 1
ATOM 882 N N . HIS A 1 119 ? -10.089 1.809 18.646 1.00 95.94 119 HIS A N 1
ATOM 883 C CA . HIS A 1 119 ? -9.329 2.663 17.735 1.00 95.94 119 HIS A CA 1
ATOM 884 C C . HIS A 1 119 ? -9.919 2.669 16.327 1.00 95.94 119 HIS A C 1
ATOM 886 O O . HIS A 1 119 ? -10.455 1.670 15.842 1.00 95.94 119 HIS A O 1
ATOM 892 N N . ASN A 1 120 ? -9.799 3.807 15.651 1.00 97.19 120 ASN A N 1
ATOM 893 C CA . ASN A 1 120 ? -9.848 3.849 14.197 1.00 97.19 120 ASN A CA 1
ATOM 894 C C . ASN A 1 120 ? -8.469 3.432 13.684 1.00 97.19 120 ASN A C 1
ATOM 896 O O . ASN A 1 120 ? -7.465 4.016 14.090 1.00 97.19 120 ASN A O 1
ATOM 900 N N . VAL A 1 121 ? -8.423 2.416 12.825 1.00 97.00 121 VAL A N 1
ATOM 901 C CA . VAL A 1 121 ? -7.169 1.875 12.295 1.00 97.00 121 VAL A CA 1
ATOM 902 C C . VAL A 1 121 ? -7.066 2.225 10.817 1.00 97.00 121 VAL A C 1
ATOM 904 O O . VAL A 1 121 ? -7.997 1.977 10.052 1.00 97.00 121 VAL A O 1
ATOM 907 N N . THR A 1 122 ? -5.929 2.779 10.413 1.00 97.88 122 THR A N 1
ATOM 908 C CA . THR A 1 122 ? -5.630 3.122 9.019 1.00 97.88 122 THR A CA 1
ATOM 909 C C . THR A 1 122 ? -4.306 2.489 8.631 1.00 97.88 122 THR A C 1
ATOM 911 O O . THR A 1 122 ? -3.297 2.682 9.308 1.00 97.88 122 THR A O 1
ATOM 914 N N . ALA A 1 123 ? -4.302 1.745 7.532 1.00 97.69 123 ALA A N 1
ATOM 915 C CA . ALA A 1 123 ? -3.094 1.220 6.927 1.00 97.69 123 ALA A CA 1
ATOM 916 C C . ALA A 1 123 ? -2.492 2.274 5.988 1.00 97.69 123 ALA A C 1
ATOM 918 O O . ALA A 1 123 ? -3.174 2.823 5.128 1.00 97.69 123 ALA A O 1
ATOM 919 N N . GLU A 1 124 ? -1.213 2.569 6.172 1.00 98.25 124 GLU A N 1
ATOM 920 C CA . GLU A 1 124 ? -0.456 3.542 5.392 1.00 98.25 124 GLU A CA 1
ATOM 921 C C . GLU A 1 124 ? 0.657 2.821 4.642 1.00 98.25 124 GLU A C 1
ATOM 923 O O . GLU A 1 124 ? 1.565 2.260 5.264 1.00 98.25 124 GLU A O 1
ATOM 928 N N . ALA A 1 125 ? 0.610 2.857 3.314 1.00 98.06 125 ALA A N 1
ATOM 929 C CA . ALA A 1 125 ? 1.603 2.204 2.479 1.00 98.06 125 ALA A CA 1
ATOM 930 C C . ALA A 1 125 ? 2.347 3.198 1.591 1.00 98.06 125 ALA A C 1
ATOM 932 O O . ALA A 1 125 ? 1.759 4.133 1.050 1.00 98.06 125 ALA A O 1
ATOM 933 N N . ARG A 1 126 ? 3.645 2.971 1.390 1.00 97.69 126 ARG A N 1
ATOM 934 C CA . ARG A 1 126 ? 4.478 3.770 0.483 1.00 97.69 126 ARG A CA 1
ATOM 935 C C . ARG A 1 126 ? 5.390 2.868 -0.327 1.00 97.69 126 ARG A C 1
ATOM 937 O O . ARG A 1 126 ? 6.021 1.973 0.229 1.00 97.69 126 ARG A O 1
ATOM 944 N N . PHE A 1 127 ? 5.527 3.173 -1.610 1.00 98.00 127 PHE A N 1
ATOM 945 C CA . PHE A 1 127 ? 6.499 2.536 -2.483 1.00 98.00 127 PHE A CA 1
ATOM 946 C C . PHE A 1 127 ? 7.591 3.526 -2.886 1.00 98.00 127 PHE A C 1
ATOM 948 O O . PHE A 1 127 ? 7.301 4.643 -3.309 1.00 98.00 127 PHE A O 1
ATOM 955 N N . ASP A 1 128 ? 8.848 3.119 -2.731 1.00 96.38 128 ASP A N 1
ATOM 956 C CA . ASP A 1 128 ? 10.017 3.902 -3.128 1.00 96.38 128 ASP A CA 1
ATOM 957 C C . ASP A 1 128 ? 10.919 3.057 -4.027 1.00 96.38 128 ASP A C 1
ATOM 959 O O . ASP A 1 128 ? 11.247 1.914 -3.701 1.00 96.38 128 ASP A O 1
ATOM 963 N N . ILE A 1 129 ? 11.307 3.604 -5.176 1.00 96.06 129 ILE A N 1
ATOM 964 C CA . ILE A 1 129 ? 12.203 2.953 -6.125 1.00 96.06 129 ILE A CA 1
ATOM 965 C C . ILE A 1 129 ? 13.003 4.004 -6.891 1.00 96.06 129 ILE A C 1
ATOM 967 O O . ILE A 1 129 ? 12.466 4.909 -7.530 1.00 96.06 129 ILE A O 1
ATOM 971 N N . ALA A 1 130 ? 14.326 3.885 -6.841 1.00 94.06 130 ALA A N 1
ATOM 972 C CA . ALA A 1 130 ? 15.202 4.815 -7.536 1.00 94.06 130 ALA A CA 1
ATOM 973 C C . ALA A 1 130 ? 15.175 4.571 -9.051 1.00 94.06 130 ALA A C 1
ATOM 975 O O . ALA A 1 130 ? 15.187 3.429 -9.501 1.00 94.06 130 ALA A O 1
ATOM 976 N N . GLY A 1 131 ? 15.210 5.645 -9.845 1.00 92.50 131 GLY A N 1
ATOM 977 C CA . GLY A 1 131 ? 15.336 5.564 -11.306 1.00 92.50 131 GLY A CA 1
ATOM 978 C C . GLY A 1 131 ? 14.064 5.131 -12.048 1.00 92.50 131 GLY A C 1
ATOM 979 O O . GLY A 1 131 ? 14.129 4.845 -13.245 1.00 92.50 131 GLY A O 1
ATOM 980 N N . MET A 1 132 ? 12.922 5.116 -11.360 1.00 94.50 132 MET A N 1
ATOM 981 C CA . MET A 1 132 ? 11.600 4.911 -11.943 1.00 94.50 132 MET A CA 1
ATOM 982 C C . MET A 1 132 ? 10.656 6.046 -11.548 1.00 94.50 132 MET A C 1
ATOM 984 O O . MET A 1 132 ? 10.790 6.649 -10.487 1.00 94.50 132 MET A O 1
ATOM 988 N N . GLU A 1 133 ? 9.685 6.322 -12.409 1.00 95.50 133 GLU A N 1
ATOM 989 C CA . GLU A 1 133 ? 8.530 7.147 -12.067 1.00 95.50 133 GLU A CA 1
ATOM 990 C C . GLU A 1 133 ? 7.509 6.285 -11.312 1.00 95.50 133 GLU A C 1
ATOM 992 O O . GLU A 1 133 ? 7.260 5.145 -11.713 1.00 95.50 133 GLU A O 1
ATOM 997 N N . VAL A 1 134 ? 6.937 6.817 -10.229 1.00 97.12 134 VAL A N 1
ATOM 998 C CA . VAL A 1 134 ? 5.955 6.138 -9.370 1.00 97.12 134 VAL A CA 1
ATOM 999 C C . VAL A 1 134 ? 4.743 7.043 -9.186 1.00 97.12 134 VAL A C 1
ATOM 1001 O O . VAL A 1 134 ? 4.903 8.219 -8.865 1.00 97.12 134 VAL A O 1
ATOM 1004 N N . GLN A 1 135 ? 3.543 6.491 -9.358 1.00 97.00 135 GLN A N 1
ATOM 1005 C CA . GLN A 1 135 ? 2.284 7.204 -9.170 1.00 97.00 135 GLN A CA 1
ATOM 1006 C C . GLN A 1 135 ? 1.281 6.354 -8.364 1.00 97.00 135 GLN A C 1
ATOM 1008 O O . GLN A 1 135 ? 0.960 5.249 -8.806 1.00 97.00 135 GLN A O 1
ATOM 1013 N N . PRO A 1 136 ? 0.722 6.863 -7.251 1.00 97.44 136 PRO A N 1
ATOM 1014 C CA . PRO A 1 136 ? 1.087 8.123 -6.596 1.00 97.44 136 PRO A CA 1
ATOM 1015 C C . PRO A 1 136 ? 2.488 8.059 -5.951 1.00 97.44 136 PRO A C 1
ATOM 1017 O O . PRO A 1 136 ? 2.892 6.987 -5.500 1.00 97.44 136 PRO A O 1
ATOM 1020 N N . PRO A 1 137 ? 3.250 9.167 -5.911 1.00 95.25 137 PRO A N 1
ATOM 1021 C CA . PRO A 1 137 ? 4.566 9.200 -5.264 1.00 95.25 137 PRO A CA 1
ATOM 1022 C C . PRO A 1 137 ? 4.497 9.264 -3.725 1.00 95.25 137 PRO A C 1
ATOM 1024 O O . PRO A 1 137 ? 5.481 8.971 -3.042 1.00 95.25 137 PRO A O 1
ATOM 1027 N N . GLU A 1 138 ? 3.366 9.691 -3.167 1.00 96.75 138 GLU A N 1
ATOM 1028 C CA . GLU A 1 138 ? 3.120 9.781 -1.730 1.00 96.75 138 GLU A CA 1
ATOM 1029 C C . GLU A 1 138 ? 2.655 8.459 -1.094 1.00 96.75 138 GLU A C 1
ATOM 1031 O O . GLU A 1 138 ? 2.442 7.442 -1.755 1.00 96.75 138 GLU A O 1
ATOM 1036 N N . ALA A 1 139 ? 2.513 8.478 0.234 1.00 97.38 139 ALA A N 1
ATOM 1037 C CA . ALA A 1 139 ? 1.892 7.381 0.957 1.00 97.38 139 ALA A CA 1
ATOM 1038 C C . ALA A 1 139 ? 0.379 7.340 0.688 1.00 97.38 139 ALA A C 1
ATOM 1040 O O . ALA A 1 139 ? -0.288 8.375 0.674 1.00 97.38 139 ALA A O 1
ATOM 1041 N N . ILE A 1 140 ? -0.154 6.133 0.5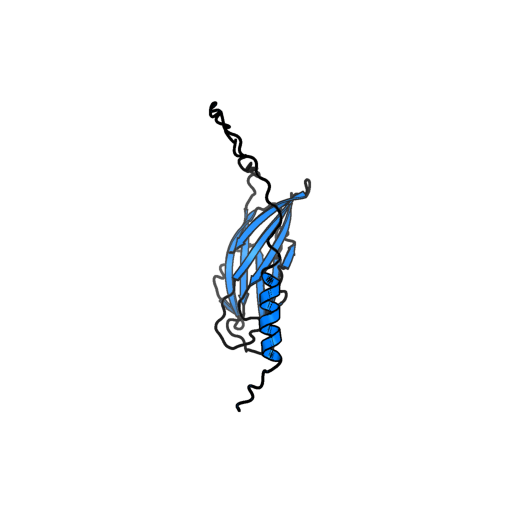19 1.00 98.38 140 ILE A N 1
ATOM 1042 C CA . ILE A 1 140 ? -1.581 5.859 0.358 1.00 98.38 140 ILE A CA 1
ATOM 1043 C C . ILE A 1 140 ? -2.130 5.403 1.710 1.00 98.38 140 ILE A C 1
ATOM 1045 O O . ILE A 1 140 ? -1.506 4.593 2.395 1.00 98.38 140 ILE A O 1
ATOM 1049 N N . LEU A 1 141 ? -3.298 5.919 2.085 1.00 97.94 141 LEU A N 1
ATOM 1050 C CA . LEU A 1 141 ? -3.980 5.617 3.339 1.00 97.94 141 LEU A CA 1
ATOM 1051 C C . LEU A 1 141 ? -5.272 4.859 3.041 1.00 97.94 141 LEU A C 1
ATOM 1053 O O . LEU A 1 141 ? -6.141 5.387 2.354 1.00 97.94 141 LEU A O 1
ATOM 1057 N N . GLU A 1 142 ? -5.415 3.665 3.602 1.00 97.94 142 GLU A N 1
ATOM 1058 C CA . GLU A 1 142 ? -6.618 2.842 3.484 1.00 97.94 142 GLU A CA 1
ATOM 1059 C C . GLU A 1 142 ? -7.172 2.518 4.878 1.00 97.94 142 GLU A C 1
ATOM 1061 O O . GLU A 1 142 ? -6.422 2.049 5.743 1.00 97.94 142 GLU A O 1
ATOM 1066 N N . PRO A 1 143 ? -8.471 2.747 5.143 1.00 96.75 143 PRO A N 1
ATOM 1067 C CA . PRO A 1 143 ? -9.092 2.320 6.389 1.00 96.75 143 PRO A CA 1
ATOM 1068 C C . PRO A 1 143 ? -8.958 0.808 6.572 1.00 96.75 143 PRO A C 1
ATOM 1070 O O . PRO A 1 143 ? -9.249 0.028 5.665 1.00 96.75 143 PRO A O 1
ATOM 1073 N N . LEU A 1 144 ? -8.576 0.385 7.772 1.00 95.75 144 LEU A N 1
ATOM 1074 C CA . LEU A 1 144 ? -8.482 -1.022 8.126 1.00 95.75 144 LEU A CA 1
ATOM 1075 C C . LEU A 1 144 ? -9.589 -1.366 9.115 1.00 95.75 144 LEU A C 1
ATOM 1077 O O . LEU A 1 144 ? -9.650 -0.829 10.218 1.00 95.75 144 LEU A O 1
ATOM 1081 N N . THR A 1 145 ? -10.464 -2.289 8.732 1.00 93.06 145 THR A N 1
ATOM 1082 C CA . THR A 1 145 ? -11.507 -2.812 9.619 1.00 93.06 145 THR A CA 1
ATOM 1083 C C . THR A 1 145 ? -11.281 -4.297 9.880 1.00 93.06 145 THR A C 1
ATOM 1085 O O . THR A 1 145 ? -10.615 -4.988 9.097 1.00 93.06 145 THR A O 1
ATOM 1088 N N . ARG A 1 146 ? -11.803 -4.788 11.011 1.00 90.50 146 ARG A N 1
ATOM 1089 C CA . ARG A 1 146 ? -11.687 -6.197 11.404 1.00 90.50 146 ARG A CA 1
ATOM 1090 C C . ARG A 1 146 ? -12.227 -7.091 10.287 1.00 90.50 146 ARG A C 1
ATOM 1092 O O . ARG A 1 146 ? -13.330 -6.859 9.792 1.00 90.50 146 ARG A O 1
ATOM 1099 N N . GLY A 1 147 ? -11.461 -8.101 9.881 1.00 86.12 147 GLY A N 1
ATOM 1100 C CA . GLY A 1 147 ? -11.892 -9.029 8.830 1.00 86.12 147 GLY A CA 1
ATOM 1101 C C . GLY A 1 147 ? -11.780 -8.506 7.393 1.00 86.12 147 GLY A C 1
ATOM 1102 O O . GLY A 1 147 ? -11.953 -9.284 6.463 1.00 86.12 147 GLY A O 1
ATOM 1103 N N . GLN A 1 148 ? -11.529 -7.210 7.174 1.00 91.06 148 GLN A N 1
ATOM 1104 C CA . GLN A 1 148 ? -11.480 -6.625 5.829 1.00 91.06 148 GLN A CA 1
ATOM 1105 C C . GLN A 1 148 ? -10.049 -6.442 5.333 1.00 91.06 148 GLN A C 1
ATOM 1107 O O . GLN A 1 148 ? -9.115 -6.247 6.116 1.00 91.06 148 GLN A O 1
ATOM 1112 N N . SER A 1 149 ? -9.906 -6.447 4.010 1.00 92.94 149 SER A N 1
ATOM 1113 C CA . SER A 1 149 ? -8.619 -6.268 3.343 1.00 92.94 149 SER A CA 1
ATOM 1114 C C . SER A 1 149 ? -8.354 -4.804 2.999 1.00 92.94 149 SER A C 1
ATOM 1116 O O . SER A 1 149 ? -9.275 -4.087 2.614 1.00 92.94 149 SER A O 1
ATOM 1118 N N . ALA A 1 150 ? -7.091 -4.386 3.069 1.00 95.75 150 ALA A N 1
ATOM 1119 C CA . ALA A 1 150 ? -6.612 -3.123 2.506 1.00 95.75 150 ALA A CA 1
ATOM 1120 C C . ALA A 1 150 ? -5.751 -3.415 1.274 1.00 95.75 150 ALA A C 1
ATOM 1122 O O . ALA A 1 150 ? -4.937 -4.339 1.293 1.00 95.75 150 ALA A O 1
ATOM 1123 N N . THR A 1 151 ? -5.942 -2.657 0.193 1.00 97.06 151 THR A N 1
ATOM 1124 C CA . THR A 1 151 ? -5.204 -2.854 -1.062 1.00 97.06 151 THR A CA 1
ATOM 1125 C C . THR A 1 151 ? -4.677 -1.531 -1.587 1.00 97.06 151 THR A C 1
ATOM 1127 O O . THR A 1 151 ? -5.415 -0.557 -1.673 1.00 97.06 151 THR A O 1
ATOM 1130 N N . PHE A 1 152 ? -3.412 -1.528 -1.988 1.00 98.25 152 PHE A N 1
ATOM 1131 C CA . PHE A 1 152 ? -2.689 -0.363 -2.476 1.00 98.25 152 PHE A CA 1
ATOM 1132 C C . PHE A 1 152 ? -2.160 -0.630 -3.880 1.00 98.25 152 PHE A C 1
ATOM 1134 O O . PHE A 1 152 ? -1.731 -1.746 -4.185 1.00 98.25 152 PHE A O 1
ATOM 1141 N N . PHE A 1 153 ? -2.163 0.406 -4.717 1.00 98.06 153 PHE A N 1
ATOM 1142 C CA . PHE A 1 153 ? -1.712 0.328 -6.101 1.00 98.06 153 PHE A CA 1
ATOM 1143 C C . PHE A 1 153 ? -0.741 1.456 -6.418 1.00 98.06 153 PHE A C 1
ATOM 1145 O O . PHE A 1 153 ? -1.031 2.621 -6.146 1.00 98.06 153 PHE A O 1
ATOM 1152 N N . TRP A 1 154 ? 0.358 1.108 -7.083 1.00 98.38 154 TRP A N 1
ATOM 1153 C CA . TRP A 1 154 ? 1.262 2.075 -7.694 1.00 98.38 154 TRP A CA 1
ATOM 1154 C C . TRP A 1 154 ? 1.460 1.743 -9.164 1.00 98.38 154 TRP A C 1
ATOM 1156 O O . TRP A 1 154 ? 1.783 0.610 -9.513 1.00 98.38 154 TRP A O 1
ATOM 1166 N N . SER A 1 155 ? 1.312 2.746 -10.023 1.00 97.12 155 SER A N 1
ATOM 1167 C CA . SER A 1 155 ? 1.816 2.692 -11.390 1.00 97.12 155 SER A CA 1
ATOM 1168 C C . SER A 1 155 ? 3.302 3.015 -11.374 1.00 97.12 155 SER A C 1
ATOM 1170 O O . SER A 1 155 ? 3.708 4.031 -10.812 1.00 97.12 155 SER A O 1
ATOM 1172 N N . ILE A 1 156 ? 4.105 2.180 -12.025 1.00 96.88 156 ILE A N 1
ATOM 1173 C CA . ILE A 1 156 ? 5.559 2.311 -12.076 1.00 96.88 156 ILE A CA 1
ATOM 1174 C C . ILE A 1 156 ? 6.017 2.354 -13.531 1.00 96.88 156 ILE A C 1
ATOM 1176 O O . ILE A 1 156 ? 5.534 1.591 -14.367 1.00 96.88 156 ILE A O 1
ATOM 1180 N N . ARG A 1 157 ? 6.940 3.260 -13.865 1.00 96.12 157 ARG A N 1
ATOM 1181 C CA . ARG A 1 157 ? 7.463 3.390 -15.233 1.00 96.12 157 ARG A CA 1
ATOM 1182 C C . ARG A 1 157 ? 8.979 3.588 -15.242 1.00 96.12 157 ARG A C 1
ATOM 1184 O O . ARG A 1 157 ? 9.464 4.601 -14.729 1.00 96.12 157 ARG A O 1
ATOM 1191 N N . PRO A 1 158 ? 9.748 2.670 -15.853 1.00 95.38 158 PRO A N 1
ATOM 1192 C CA . PRO A 1 158 ? 11.178 2.861 -16.032 1.00 95.38 158 PRO A CA 1
ATOM 1193 C C . PRO A 1 158 ? 11.441 3.777 -17.230 1.00 95.38 158 PRO A C 1
ATOM 1195 O O . PRO A 1 158 ? 10.879 3.590 -18.311 1.00 95.38 158 PRO A O 1
ATOM 1198 N N . GLN A 1 159 ? 12.324 4.757 -17.049 1.00 91.56 159 GLN A N 1
ATOM 1199 C CA . GLN A 1 159 ? 12.736 5.659 -18.133 1.00 91.56 159 GLN A CA 1
ATOM 1200 C C . GLN A 1 159 ? 13.889 5.072 -18.954 1.00 91.56 159 GLN A C 1
ATOM 1202 O O . GLN A 1 159 ? 13.974 5.293 -20.160 1.00 91.56 159 GLN A O 1
ATOM 1207 N N . GLU A 1 160 ? 14.743 4.269 -18.320 1.00 93.06 160 GLU A N 1
ATOM 1208 C CA . GLU A 1 160 ? 15.918 3.660 -18.940 1.00 93.06 160 GLU A CA 1
ATOM 1209 C C . GLU A 1 160 ? 15.924 2.136 -18.720 1.00 93.06 160 GLU A C 1
ATOM 1211 O O . GLU A 1 160 ? 15.279 1.627 -17.803 1.00 93.06 160 GLU A O 1
ATOM 1216 N N . PRO A 1 161 ? 16.609 1.352 -19.568 1.00 93.44 161 PRO A N 1
ATOM 1217 C CA . PRO A 1 161 ? 16.834 -0.060 -19.288 1.00 93.44 161 PRO A CA 1
ATOM 1218 C C . PRO A 1 161 ? 17.778 -0.236 -18.093 1.00 93.44 161 PRO A C 1
ATOM 1220 O O . PRO A 1 161 ? 18.850 0.364 -18.047 1.00 93.44 161 PRO A O 1
ATOM 1223 N N . GLY A 1 162 ? 17.432 -1.120 -17.160 1.00 93.69 162 GLY A N 1
ATOM 1224 C CA . GLY A 1 162 ? 18.264 -1.367 -15.987 1.00 93.69 162 GLY A CA 1
ATOM 1225 C C . GLY A 1 162 ? 17.688 -2.417 -15.045 1.00 93.69 162 GLY A C 1
ATOM 1226 O O . GLY A 1 162 ? 16.621 -2.978 -15.284 1.00 93.69 162 GLY A O 1
ATOM 1227 N N . THR A 1 163 ? 18.427 -2.693 -13.970 1.00 94.75 163 THR A N 1
ATOM 1228 C CA . THR A 1 163 ? 17.916 -3.445 -12.818 1.00 94.75 163 THR A CA 1
ATOM 1229 C C . THR A 1 163 ? 17.602 -2.458 -11.710 1.00 94.75 163 THR A C 1
ATOM 1231 O O . THR A 1 163 ? 18.470 -1.681 -11.315 1.00 94.75 163 THR A O 1
ATOM 1234 N N . TYR A 1 164 ? 16.380 -2.522 -11.201 1.00 94.56 164 TYR A N 1
ATOM 1235 C CA . TYR A 1 164 ? 15.889 -1.623 -10.171 1.00 94.56 164 TYR A CA 1
ATOM 1236 C C . TYR A 1 164 ? 15.627 -2.384 -8.878 1.00 94.56 164 TYR A C 1
ATOM 1238 O O . TYR A 1 164 ? 15.271 -3.563 -8.889 1.00 94.56 164 TYR A O 1
ATOM 1246 N N . ARG A 1 165 ? 15.818 -1.696 -7.755 1.00 94.38 165 ARG A N 1
ATOM 1247 C CA . ARG A 1 165 ? 15.480 -2.185 -6.422 1.00 94.38 165 ARG A CA 1
ATOM 1248 C C . ARG A 1 165 ? 14.638 -1.115 -5.750 1.00 94.38 165 ARG A C 1
ATOM 1250 O O . ARG A 1 165 ? 15.080 0.027 -5.656 1.00 94.38 165 ARG A O 1
ATOM 1257 N N . GLY A 1 166 ? 13.453 -1.507 -5.312 1.00 94.12 166 GLY A N 1
ATOM 1258 C CA . GLY A 1 166 ? 12.571 -0.671 -4.515 1.00 94.12 166 GLY A CA 1
ATOM 1259 C C . GLY A 1 166 ? 12.314 -1.275 -3.143 1.00 94.12 166 GLY A C 1
ATOM 1260 O O . GLY A 1 166 ? 12.689 -2.420 -2.879 1.00 94.12 166 GLY A O 1
ATOM 1261 N N . THR A 1 167 ? 11.644 -0.494 -2.307 1.00 95.56 167 THR A N 1
ATOM 1262 C CA . THR A 1 167 ? 11.171 -0.877 -0.979 1.00 95.56 167 THR A CA 1
ATOM 1263 C C . THR A 1 167 ? 9.707 -0.478 -0.849 1.00 95.56 167 THR A C 1
ATOM 1265 O O . THR A 1 167 ? 9.321 0.629 -1.229 1.00 95.56 167 THR A O 1
ATOM 1268 N N . VAL A 1 168 ? 8.895 -1.381 -0.304 1.00 96.50 168 VAL A N 1
ATOM 1269 C CA . VAL A 1 168 ? 7.506 -1.109 0.067 1.00 96.50 168 VAL A CA 1
ATOM 1270 C C . VAL A 1 168 ? 7.430 -1.062 1.585 1.00 96.50 168 VAL A C 1
ATOM 1272 O O . VAL A 1 168 ? 7.820 -2.013 2.255 1.00 96.50 168 VAL A O 1
ATOM 1275 N N . TRP A 1 169 ? 6.919 0.043 2.108 1.00 96.88 169 TRP A N 1
ATOM 1276 C CA . TRP A 1 169 ? 6.700 0.255 3.532 1.00 96.88 169 TRP A CA 1
ATOM 1277 C C . TRP A 1 169 ? 5.219 0.127 3.840 1.00 96.88 169 TRP A C 1
ATOM 1279 O O . TRP A 1 169 ? 4.400 0.693 3.114 1.00 96.88 169 TRP A O 1
ATOM 1289 N N . LEU A 1 170 ? 4.892 -0.535 4.947 1.00 97.31 170 LEU A N 1
ATOM 1290 C CA . LEU A 1 170 ? 3.538 -0.588 5.485 1.00 97.31 170 LEU A CA 1
ATOM 1291 C C . LEU A 1 170 ? 3.554 -0.243 6.974 1.00 97.31 170 LEU A C 1
ATOM 1293 O O . LEU A 1 170 ? 4.280 -0.852 7.762 1.00 97.31 170 LEU A O 1
ATOM 1297 N N . HIS A 1 171 ? 2.716 0.713 7.356 1.00 97.19 171 HIS A N 1
ATOM 1298 C CA . HIS A 1 171 ? 2.483 1.102 8.740 1.00 97.19 171 HIS A CA 1
ATOM 1299 C C . HIS A 1 171 ? 1.000 0.995 9.076 1.00 97.19 171 HIS A C 1
ATOM 1301 O O . HIS A 1 171 ? 0.149 1.180 8.207 1.00 97.19 171 HIS A O 1
ATOM 1307 N N . LEU A 1 172 ? 0.691 0.744 10.346 1.00 97.00 172 LEU A N 1
ATOM 1308 C CA . LEU A 1 172 ? -0.658 0.916 10.876 1.00 97.00 172 LEU A CA 1
ATOM 1309 C C . LEU A 1 172 ? -0.673 2.103 11.825 1.00 97.00 172 LEU A C 1
ATOM 1311 O O . LEU A 1 172 ? 0.140 2.181 12.748 1.00 97.00 172 LEU A O 1
ATOM 1315 N N . ASN A 1 173 ? -1.615 3.003 11.582 1.00 97.25 173 ASN A N 1
ATOM 1316 C CA . ASN A 1 173 ? -1.914 4.150 12.418 1.00 97.25 173 ASN A CA 1
ATOM 1317 C C . ASN A 1 173 ? -3.187 3.841 13.211 1.00 97.25 173 ASN A C 1
ATOM 1319 O O . ASN A 1 173 ? -4.213 3.494 12.623 1.00 97.25 173 ASN A O 1
ATOM 1323 N N . PHE A 1 174 ? -3.118 3.961 14.532 1.00 96.44 174 PHE A N 1
ATOM 1324 C CA . PHE A 1 174 ? -4.232 3.754 15.448 1.00 96.44 174 PHE A CA 1
ATOM 1325 C C . PHE A 1 174 ? -4.581 5.086 16.094 1.00 96.44 174 PHE A C 1
ATOM 1327 O O . PHE A 1 174 ? -3.715 5.715 16.697 1.00 96.44 174 PHE A O 1
ATOM 1334 N N . VAL A 1 175 ? -5.845 5.485 15.999 1.00 97.50 175 VAL A N 1
ATOM 1335 C CA . VAL A 1 175 ? -6.366 6.690 16.653 1.00 97.50 175 VAL A CA 1
ATOM 1336 C C . VAL A 1 175 ? -7.443 6.276 17.646 1.00 97.50 175 VAL A C 1
ATOM 1338 O O . VAL A 1 175 ? -8.470 5.733 17.231 1.00 97.50 175 VAL A O 1
ATOM 1341 N N . ASP A 1 176 ? -7.223 6.501 18.941 1.00 96.56 176 ASP A N 1
ATOM 1342 C CA . ASP A 1 176 ? -8.199 6.181 19.989 1.00 96.56 176 ASP A CA 1
ATOM 1343 C C . ASP A 1 176 ? -9.499 6.966 19.749 1.00 96.56 176 ASP A C 1
ATOM 1345 O O . ASP A 1 176 ? -9.498 8.187 19.578 1.00 96.56 176 ASP A O 1
ATOM 1349 N N . LYS A 1 177 ? -10.637 6.268 19.719 1.00 95.81 177 LYS A N 1
ATOM 1350 C CA . LYS A 1 177 ? -11.941 6.870 19.392 1.00 95.81 177 LYS A CA 1
ATOM 1351 C C . LYS A 1 177 ? -12.462 7.820 20.472 1.00 95.81 177 LYS A C 1
ATOM 1353 O O . LYS A 1 177 ? -13.352 8.620 20.189 1.00 95.81 177 LYS A O 1
ATOM 1358 N N . SER A 1 178 ? -11.975 7.696 21.703 1.00 96.50 178 SER A N 1
ATOM 1359 C CA . SER A 1 178 ? -12.423 8.460 22.868 1.00 96.50 178 SER A CA 1
ATOM 1360 C C . SER A 1 178 ? -11.515 9.647 23.177 1.00 96.50 178 SER A C 1
ATOM 1362 O O . SER A 1 178 ? -12.018 10.731 23.472 1.00 96.50 178 SER A O 1
ATOM 1364 N N . THR A 1 179 ? -10.196 9.462 23.091 1.00 96.31 179 THR A N 1
ATOM 1365 C CA . THR A 1 179 ? -9.205 10.491 23.438 1.00 96.31 179 THR A CA 1
ATOM 1366 C C . THR A 1 179 ? -8.612 11.184 22.216 1.00 96.31 179 THR A C 1
ATOM 1368 O O . THR A 1 179 ? -8.149 12.318 22.338 1.00 96.31 179 THR A O 1
ATOM 1371 N N . GLY A 1 180 ? -8.630 10.535 21.046 1.00 95.06 180 GLY A N 1
ATOM 1372 C CA . GLY A 1 180 ? -7.915 10.985 19.852 1.00 95.06 180 GLY A CA 1
ATOM 1373 C C . GLY A 1 180 ? -6.403 10.751 19.911 1.00 95.06 180 GLY A C 1
ATOM 1374 O O . GLY A 1 180 ? -5.685 11.288 19.074 1.00 95.06 180 GLY A O 1
ATOM 1375 N N . GLU A 1 181 ? -5.905 9.998 20.896 1.00 94.88 181 GLU A N 1
ATOM 1376 C CA . GLU A 1 181 ? -4.487 9.649 20.992 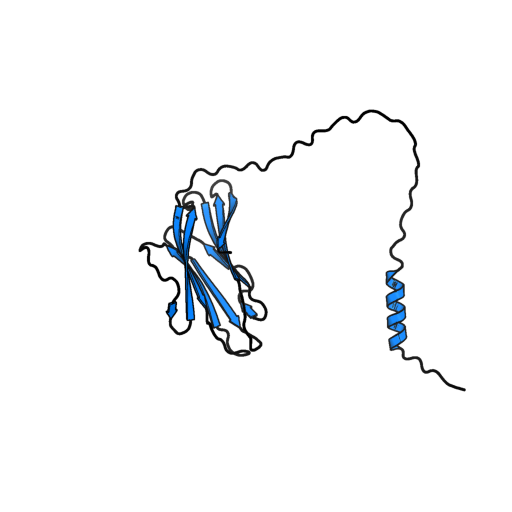1.00 94.88 181 GLU A CA 1
ATOM 1377 C C . GLU A 1 181 ? -4.055 8.803 19.789 1.00 94.88 181 GLU A C 1
ATOM 1379 O O . GLU A 1 181 ? -4.748 7.863 19.397 1.00 94.88 181 GLU A O 1
ATOM 1384 N N . GLU A 1 182 ? -2.904 9.140 19.207 1.00 95.31 182 GLU A N 1
ATOM 1385 C CA . GLU A 1 182 ? -2.370 8.472 18.023 1.00 95.31 182 GLU A CA 1
ATOM 1386 C C . GLU A 1 182 ? -1.178 7.582 18.379 1.00 95.31 182 GLU A C 1
ATOM 1388 O O . GLU A 1 182 ? -0.269 7.978 19.110 1.00 95.31 182 GLU A O 1
ATOM 1393 N N . SER A 1 183 ? -1.140 6.387 17.796 1.00 93.94 183 SER A N 1
ATOM 1394 C CA . SER A 1 183 ? 0.032 5.515 17.814 1.00 93.94 183 SER A CA 1
ATOM 1395 C C . SER A 1 183 ? 0.272 4.897 16.439 1.00 93.94 183 SER A C 1
ATOM 1397 O O . SER A 1 183 ? -0.650 4.734 15.639 1.00 93.94 183 SER A O 1
ATOM 1399 N N . ARG A 1 184 ? 1.533 4.569 16.141 1.00 94.38 184 ARG A N 1
ATOM 1400 C CA . ARG A 1 184 ? 1.952 4.053 14.833 1.00 94.38 184 ARG A CA 1
ATOM 1401 C C . ARG A 1 184 ? 2.897 2.877 14.999 1.00 94.38 184 ARG A C 1
ATOM 1403 O O . ARG A 1 184 ? 3.871 2.976 15.745 1.00 94.38 184 ARG A O 1
ATOM 1410 N N . ILE A 1 185 ? 2.643 1.797 14.266 1.00 93.12 185 ILE A N 1
ATOM 1411 C CA . ILE A 1 185 ? 3.524 0.623 14.219 1.00 93.12 185 ILE A CA 1
ATOM 1412 C C . ILE A 1 185 ? 3.972 0.359 12.782 1.00 93.12 185 ILE A C 1
ATOM 1414 O O . ILE A 1 185 ? 3.201 0.540 11.839 1.00 93.12 185 ILE A O 1
ATOM 1418 N N . ALA A 1 186 ? 5.221 -0.071 12.619 1.00 91.88 186 ALA A N 1
ATOM 1419 C CA . ALA A 1 186 ? 5.718 -0.593 11.352 1.00 91.88 186 ALA A CA 1
ATOM 1420 C C . ALA A 1 186 ? 5.368 -2.081 11.249 1.00 91.88 186 ALA A C 1
ATOM 1422 O O . ALA A 1 186 ? 5.556 -2.823 12.212 1.00 91.88 186 ALA A O 1
ATOM 1423 N N . VAL A 1 187 ? 4.853 -2.489 10.092 1.00 85.06 187 VAL A N 1
ATOM 1424 C CA . VAL A 1 187 ? 4.423 -3.866 9.824 1.00 85.06 187 VAL A CA 1
ATOM 1425 C C . VAL A 1 187 ? 5.425 -4.600 8.941 1.00 85.06 187 VAL A C 1
ATOM 1427 O O . VAL A 1 187 ? 5.785 -5.728 9.249 1.00 85.06 187 VAL A O 1
ATOM 1430 N N . SER A 1 188 ? 5.904 -3.949 7.877 1.00 77.62 188 SER A N 1
ATOM 1431 C CA . SER A 1 188 ? 7.010 -4.442 7.051 1.00 77.62 188 SER A CA 1
ATOM 1432 C C . SER A 1 188 ? 7.961 -3.297 6.700 1.00 77.62 188 SER A C 1
ATOM 1434 O O . SER A 1 188 ? 7.523 -2.162 6.468 1.00 77.62 188 SER A O 1
ATOM 1436 N N . ALA A 1 189 ? 9.257 -3.608 6.674 1.00 53.78 189 ALA A N 1
ATOM 1437 C CA . ALA A 1 189 ? 10.375 -2.699 6.428 1.00 53.78 189 ALA A CA 1
ATOM 1438 C C . ALA A 1 189 ? 11.490 -3.419 5.660 1.00 53.78 189 ALA A C 1
ATOM 1440 O O . ALA A 1 189 ? 11.843 -4.542 6.087 1.00 53.78 189 ALA A O 1
#

Foldseek 3Di:
DDDDDDDPVVVVVVVVVVVVPPPPDDDDDDDDDDDDDDDDPPDPPPDPDPPPPPDPDFDKFKWKWKWKDAQDDDAPDFWDKIKIKIAGPPPVDDPQWDQDPRIIMHMDIFIDGPCQVFWFKKKWKAKDKPQKDKPPNHIDIDTDHPRDMDMDMITIHHNDDDDIDMDMWIKMWIQGPPPRDIDMDTTGD